Protein AF-A0A1I7UP63-F1 (afdb_monomer)

Secondary structure (DSSP, 8-state):
----------TT---EEE-GGGEEEE--SS-TTT--EEEETTTEEEEETTTTS-GGGGGG----EEEHHHHHHHHHHHHS--SHHHHHHHHHHTTSHHHHTTT-TT--EEEEEBPP-SSS--PPPEEEHHHHHHHHHHHHHHTTPPP---SS----SSSTTTSSSHHHHHHHHHT--SSTTTEEEEEEHHHHHHHHHHTT--GGGEEEEE-HHHHHHHHHHHHH-----EE-TTS-EEEEHHHHHHHHHHHHTTT--TTT----SSSS-S--HHHHHHHHHHHHHHHHTTTTSEEEEHHHHHHHHHHTT-TT--THHHHHHHHHHHHHHHHHHHHSSSSSS----

Mean predicted aligned error: 12.96 Å

Foldseek 3Di:
DDPPPDPDFQLVFAAAEAEPVQKDKDADDPCQQQGIWIQGDPRKIKHWLCNVPDPVCLLQAFTAIFTPVLVVLLVVLCVVDDDPVVNVVSVNLSRYPLSSCVRPVPTQAEFAWEADDPPPPRAATKGFLVSLLRCQQSQCVVVVADDPPPDDDDDDDGDPPPAPDPVSVVSCVVLVDPPDPFKTFIDGPVVSSVVCNRRSGNNHSYHYYHQSSQVSQVVCCVVPNDARWHAHRSRFIWHALVRVLVVLCVLPPPPDDLQPDQQPDDLDDRDRSVVLVVLSVVVNCVSVVDRPTIIGGPVVVVVVVVSSRPVDPDPVVVVVVVVVVVVVVVVVVVVVPPPPPPPDD

Structure (mmCIF, N/CA/C/O backbone):
data_AF-A0A1I7UP63-F1
#
_entry.id   AF-A0A1I7UP63-F1
#
loop_
_atom_site.group_PDB
_atom_site.id
_atom_site.type_symbol
_atom_site.label_atom_id
_atom_site.label_alt_id
_atom_site.label_comp_id
_atom_site.label_asym_id
_atom_site.label_entity_id
_atom_site.label_seq_id
_atom_site.pdbx_PDB_ins_code
_atom_site.Cartn_x
_atom_site.Cartn_y
_atom_site.Cartn_z
_atom_site.occupancy
_atom_site.B_iso_or_equiv
_atom_site.auth_seq_id
_atom_site.auth_comp_id
_atom_site.auth_asym_id
_atom_site.auth_atom_id
_atom_site.pdbx_PDB_model_num
ATOM 1 N N . MET A 1 1 ? -17.954 -25.951 35.676 1.00 36.75 1 MET A N 1
ATOM 2 C CA . MET A 1 1 ? -18.255 -25.989 34.232 1.00 36.75 1 MET A CA 1
ATOM 3 C C . MET A 1 1 ? -17.262 -25.071 33.549 1.00 36.75 1 MET A C 1
ATOM 5 O O . MET A 1 1 ? -17.424 -23.860 33.605 1.00 36.75 1 MET A O 1
ATOM 9 N N . GLU A 1 2 ? -16.173 -25.640 33.038 1.00 34.41 2 GLU A N 1
ATOM 10 C CA . GLU A 1 2 ? -15.183 -24.905 32.250 1.00 34.41 2 GLU A CA 1
ATOM 11 C C . GLU A 1 2 ? -15.811 -24.551 30.905 1.00 34.41 2 GLU A C 1
ATOM 13 O O . GLU A 1 2 ? -16.240 -25.423 30.150 1.00 34.41 2 GLU A O 1
ATOM 18 N N . ASN A 1 3 ? -15.921 -23.253 30.641 1.00 33.94 3 ASN A N 1
ATOM 19 C CA . ASN A 1 3 ? -16.391 -22.728 29.372 1.00 33.94 3 ASN A CA 1
ATOM 20 C C . ASN A 1 3 ? -15.246 -22.915 28.367 1.00 33.94 3 ASN A C 1
ATOM 22 O O . ASN A 1 3 ? -14.368 -22.061 28.245 1.00 33.94 3 ASN A O 1
ATOM 26 N N . VAL A 1 4 ? -15.195 -24.080 27.718 1.00 38.50 4 VAL A N 1
ATOM 27 C CA . VAL A 1 4 ? -14.285 -24.333 26.599 1.00 38.50 4 VAL A CA 1
ATOM 28 C C . VAL A 1 4 ? -14.732 -23.412 25.470 1.00 38.50 4 VAL A C 1
ATOM 30 O O . VAL A 1 4 ? -15.679 -23.713 24.746 1.00 38.50 4 VAL A O 1
ATOM 33 N N . ALA A 1 5 ? -14.092 -22.247 25.366 1.00 45.00 5 ALA A N 1
ATOM 34 C CA . ALA A 1 5 ? -14.282 -21.341 24.249 1.00 45.00 5 ALA A CA 1
ATOM 35 C C . ALA A 1 5 ? -13.983 -22.121 22.964 1.00 45.00 5 ALA A C 1
ATOM 37 O O . ALA A 1 5 ? -12.841 -22.505 22.715 1.00 45.00 5 ALA A O 1
ATOM 38 N N . GLN A 1 6 ? -15.018 -22.401 22.170 1.00 40.84 6 GLN A N 1
ATOM 39 C CA . GLN A 1 6 ? -14.851 -22.914 20.817 1.00 40.84 6 GLN A CA 1
ATOM 40 C C . GLN A 1 6 ? -13.951 -21.936 20.063 1.00 40.84 6 GLN A C 1
ATOM 42 O O . GLN A 1 6 ? -14.349 -20.805 19.780 1.00 40.84 6 GLN A O 1
ATOM 47 N N . THR A 1 7 ? -12.730 -22.361 19.751 1.00 56.50 7 THR A N 1
ATOM 48 C CA . THR A 1 7 ? -11.810 -21.603 18.908 1.00 56.50 7 THR A CA 1
ATOM 49 C C . THR A 1 7 ? -12.423 -21.537 17.513 1.00 56.50 7 THR A C 1
ATOM 51 O O . THR A 1 7 ? -12.388 -22.501 16.745 1.00 56.50 7 THR A O 1
ATOM 54 N N . LYS A 1 8 ? -13.081 -20.416 17.211 1.00 69.69 8 LYS A N 1
ATOM 55 C CA . LYS A 1 8 ? -13.643 -20.134 15.891 1.00 69.69 8 LYS A CA 1
ATOM 56 C C . LYS A 1 8 ? -12.485 -20.104 14.893 1.00 69.69 8 LYS A C 1
ATOM 58 O O . LYS A 1 8 ? -11.649 -19.216 14.980 1.00 69.69 8 LYS A O 1
ATOM 63 N N . ARG A 1 9 ? -12.440 -21.072 13.972 1.00 77.44 9 ARG A N 1
ATOM 64 C CA . ARG A 1 9 ? -11.478 -21.080 12.860 1.00 77.44 9 ARG A CA 1
ATOM 65 C C . ARG A 1 9 ? -11.926 -20.118 11.768 1.00 77.44 9 ARG A C 1
ATOM 67 O O . ARG A 1 9 ? -13.102 -20.108 11.396 1.00 77.44 9 ARG A O 1
ATOM 74 N N . TYR A 1 10 ? -10.982 -19.371 11.215 1.00 85.00 10 TYR A N 1
ATOM 75 C CA . TYR A 1 10 ? -11.215 -18.311 10.239 1.00 85.00 10 TYR A CA 1
ATOM 76 C C . TYR A 1 10 ? -10.780 -18.670 8.815 1.00 85.00 10 TYR A C 1
ATOM 78 O O . TYR A 1 10 ? -10.855 -17.824 7.923 1.00 85.00 10 TYR A O 1
ATOM 86 N N . SER A 1 11 ? -10.416 -19.926 8.546 1.00 79.44 11 SER A N 1
ATOM 87 C CA . SER A 1 11 ? -9.985 -20.360 7.207 1.00 79.44 11 SER A CA 1
ATOM 88 C C . SER A 1 11 ? -11.023 -20.123 6.098 1.00 79.44 11 SER A C 1
ATOM 90 O O . SER A 1 11 ? -10.667 -19.945 4.940 1.00 79.44 11 SER A O 1
ATOM 92 N N . LYS A 1 12 ? -12.316 -20.061 6.446 1.00 85.44 12 LYS A N 1
ATOM 93 C CA . LYS A 1 12 ? -13.413 -19.757 5.507 1.00 85.44 12 LYS A CA 1
ATOM 94 C C . LYS A 1 12 ? -13.759 -18.268 5.389 1.00 85.44 12 LYS A C 1
ATOM 96 O O . LYS A 1 12 ? -14.621 -17.929 4.586 1.00 85.44 12 LYS A O 1
ATOM 101 N N . SER A 1 13 ? -13.162 -17.403 6.213 1.00 92.06 13 SER A N 1
ATOM 102 C CA . SER A 1 13 ? -13.369 -15.955 6.101 1.00 92.06 13 SER A CA 1
ATOM 103 C C . SER A 1 13 ? -12.761 -15.444 4.796 1.00 92.06 13 SER A C 1
ATOM 105 O O . SER A 1 13 ? -11.746 -15.973 4.334 1.00 92.06 13 SER A O 1
ATOM 107 N N . GLU A 1 14 ? -13.369 -14.414 4.216 1.00 93.81 14 GLU A N 1
ATOM 108 C CA . GLU A 1 14 ? -12.930 -13.795 2.965 1.00 93.81 14 GLU A CA 1
ATOM 109 C C . GLU A 1 14 ? -12.567 -12.328 3.191 1.00 93.81 14 GLU A C 1
ATOM 111 O O . GLU A 1 14 ? -13.130 -11.650 4.051 1.00 93.81 14 GLU A O 1
ATOM 116 N N . PHE A 1 15 ? -11.620 -11.826 2.400 1.00 95.31 15 PHE A N 1
ATOM 117 C CA . PHE A 1 15 ? -11.290 -10.404 2.424 1.00 95.31 15 PHE A CA 1
ATOM 118 C C . PHE A 1 15 ? -12.407 -9.584 1.780 1.00 95.31 15 PHE A C 1
ATOM 120 O O . PHE A 1 15 ? -12.889 -9.922 0.695 1.00 95.31 15 PHE A O 1
ATOM 127 N N . VAL A 1 16 ? -12.720 -8.435 2.374 1.00 94.44 16 VAL A N 1
ATOM 128 C CA . VAL A 1 16 ? -13.475 -7.383 1.683 1.00 94.44 16 VAL A CA 1
ATOM 129 C C . VAL A 1 16 ? -12.543 -6.711 0.674 1.00 94.44 16 VAL A C 1
ATOM 131 O O . VAL A 1 16 ? -11.402 -6.393 1.010 1.00 94.44 16 VAL A O 1
ATOM 134 N N . ARG A 1 17 ? -12.998 -6.511 -0.570 1.00 94.06 17 ARG A N 1
ATOM 135 C CA . ARG A 1 17 ? -12.164 -5.981 -1.661 1.00 94.06 17 ARG A CA 1
ATOM 136 C C . ARG A 1 17 ? -12.863 -4.854 -2.422 1.00 94.06 17 ARG A C 1
ATOM 138 O O . ARG A 1 17 ? -14.015 -5.013 -2.812 1.00 94.06 17 ARG A O 1
ATOM 145 N N . TYR A 1 18 ? -12.131 -3.778 -2.704 1.00 92.69 18 TYR A N 1
ATOM 146 C CA . TYR A 1 18 ? -12.531 -2.707 -3.621 1.00 92.69 18 TYR A CA 1
ATOM 147 C C . TYR A 1 18 ? -11.506 -2.590 -4.755 1.00 92.69 18 TYR A C 1
ATOM 149 O O . TYR A 1 18 ? -10.334 -2.297 -4.516 1.00 92.69 18 TYR A O 1
ATOM 157 N N . SER A 1 19 ? -11.937 -2.863 -5.988 1.00 89.75 19 SER A N 1
ATOM 158 C CA . SER A 1 19 ? -11.134 -2.668 -7.203 1.00 89.75 19 SER A CA 1
ATOM 159 C C . SER A 1 19 ? -11.207 -1.220 -7.688 1.00 89.75 19 SER A C 1
ATOM 161 O O . SER A 1 19 ? -12.074 -0.468 -7.245 1.00 89.75 19 SER A O 1
ATOM 163 N N . ARG A 1 20 ? -10.364 -0.846 -8.660 1.00 86.12 20 ARG A N 1
ATOM 164 C CA . ARG A 1 20 ? -10.434 0.453 -9.352 1.00 86.12 20 ARG A CA 1
ATOM 165 C C . ARG A 1 20 ? -11.849 0.883 -9.732 1.00 86.12 20 ARG A C 1
ATOM 167 O O . ARG A 1 20 ? -12.200 2.029 -9.490 1.00 86.12 20 ARG A O 1
ATOM 174 N N . ASP A 1 21 ? -12.654 -0.011 -10.297 1.00 87.00 21 ASP A N 1
ATOM 175 C CA . ASP A 1 21 ? -14.003 0.329 -10.778 1.00 87.00 21 ASP A CA 1
ATOM 176 C C . ASP A 1 21 ? -14.989 0.611 -9.633 1.00 87.00 21 ASP A C 1
ATOM 178 O O . ASP A 1 21 ? -15.991 1.296 -9.821 1.00 87.00 21 ASP A O 1
ATOM 182 N N . ALA A 1 22 ? -14.689 0.112 -8.432 1.00 87.25 22 ALA A N 1
ATOM 183 C CA . ALA A 1 22 ? -15.457 0.356 -7.215 1.00 87.25 22 ALA A CA 1
ATOM 184 C C . ALA A 1 22 ? -14.908 1.535 -6.386 1.00 87.25 22 ALA A C 1
ATOM 186 O O . ALA A 1 22 ? -15.356 1.753 -5.257 1.00 87.25 22 ALA A O 1
ATOM 187 N N . MET A 1 23 ? -13.921 2.271 -6.913 1.00 92.44 23 MET A N 1
ATOM 188 C CA . MET A 1 23 ? -13.232 3.358 -6.222 1.00 92.44 23 MET A CA 1
ATOM 189 C C . MET A 1 23 ? -13.227 4.635 -7.062 1.00 92.44 23 MET A C 1
ATOM 191 O O . MET A 1 23 ? -12.798 4.647 -8.213 1.00 92.44 23 MET A O 1
ATOM 195 N N . GLN A 1 24 ? -13.591 5.760 -6.451 1.00 92.25 24 GLN A N 1
ATOM 196 C CA . GLN A 1 24 ? -13.374 7.072 -7.056 1.00 92.25 24 GLN A CA 1
ATOM 197 C C . GLN A 1 24 ? -12.135 7.718 -6.437 1.00 92.25 24 GLN A C 1
ATOM 199 O O . GLN A 1 24 ? -12.184 8.241 -5.324 1.00 92.25 24 GLN A O 1
ATOM 204 N N . VAL A 1 25 ? -11.013 7.681 -7.159 1.00 89.50 25 VAL A N 1
ATOM 205 C CA . VAL A 1 25 ? -9.766 8.324 -6.722 1.00 89.50 25 VAL A CA 1
ATOM 206 C C . VAL A 1 25 ? -9.761 9.794 -7.141 1.00 89.50 25 VAL A C 1
ATOM 208 O O . VAL A 1 25 ? -9.769 10.117 -8.330 1.00 89.50 25 VAL A O 1
ATOM 211 N N . LEU A 1 26 ? -9.728 10.672 -6.145 1.00 85.81 26 LEU A N 1
ATOM 212 C CA . LEU A 1 26 ? -9.577 12.115 -6.266 1.00 85.81 26 LEU A CA 1
ATOM 213 C C . LEU A 1 26 ? -8.104 12.469 -6.022 1.00 85.81 26 LEU A C 1
ATOM 215 O O . LEU A 1 26 ? -7.512 12.054 -5.024 1.00 85.81 26 LEU A O 1
ATOM 219 N N . SER A 1 27 ? -7.503 13.242 -6.921 1.00 75.69 27 SER A N 1
ATOM 220 C CA . SER A 1 27 ? -6.171 13.820 -6.720 1.00 75.69 27 SER A CA 1
ATOM 221 C C . SER A 1 27 ? -6.295 15.335 -6.764 1.00 75.69 27 SER A C 1
ATOM 223 O O . SER A 1 27 ? -6.905 15.879 -7.681 1.00 75.69 27 SER A O 1
ATOM 225 N N . GLU A 1 28 ? -5.774 16.002 -5.739 1.00 63.41 28 GLU A N 1
ATOM 226 C CA . GLU A 1 28 ? -5.993 17.439 -5.517 1.00 63.41 28 GLU A CA 1
ATOM 227 C C . GLU A 1 28 ? -4.784 18.293 -5.888 1.00 63.41 28 GLU A C 1
ATOM 229 O O . GLU A 1 28 ? -4.866 19.516 -5.876 1.00 63.41 28 GLU A O 1
ATOM 234 N N . ASP A 1 29 ? -3.663 17.660 -6.225 1.00 65.69 29 ASP A N 1
ATOM 235 C CA . ASP A 1 29 ? -2.359 18.302 -6.161 1.00 65.69 29 ASP A CA 1
ATOM 236 C C . ASP A 1 29 ? -1.427 17.851 -7.292 1.00 65.69 29 ASP A C 1
ATOM 238 O O . ASP A 1 29 ? -1.636 16.851 -7.978 1.00 65.69 29 ASP A O 1
ATOM 242 N N . ILE A 1 30 ? -0.335 18.602 -7.466 1.00 67.75 30 ILE A N 1
ATOM 243 C CA . ILE A 1 30 ? 0.731 18.298 -8.440 1.00 67.75 30 ILE A CA 1
ATOM 244 C C . ILE A 1 30 ? 1.435 16.965 -8.106 1.00 67.75 30 ILE A C 1
ATOM 246 O O . ILE A 1 30 ? 2.001 16.320 -8.988 1.00 67.75 30 ILE A O 1
ATOM 250 N N . ASP A 1 31 ? 1.412 16.549 -6.837 1.00 80.12 31 ASP A N 1
ATOM 251 C CA . ASP A 1 31 ? 2.061 15.332 -6.344 1.00 80.12 31 ASP A CA 1
ATOM 252 C C . ASP A 1 31 ? 1.074 14.157 -6.290 1.00 80.12 31 ASP A C 1
ATOM 254 O O . ASP A 1 31 ? 0.707 13.660 -5.221 1.00 80.12 31 ASP A O 1
ATOM 258 N N . ILE A 1 32 ? 0.638 13.718 -7.470 1.00 81.00 32 ILE A N 1
ATOM 259 C CA . ILE A 1 32 ? -0.385 12.676 -7.662 1.00 81.00 32 ILE A CA 1
ATOM 260 C C . ILE A 1 32 ? -0.054 11.333 -6.987 1.00 81.00 32 ILE A C 1
ATOM 262 O O . ILE A 1 32 ? -0.937 10.493 -6.806 1.00 81.00 32 ILE A O 1
ATOM 266 N N . VAL A 1 33 ? 1.218 11.122 -6.627 1.00 84.31 33 VAL A N 1
ATOM 267 C CA . VAL A 1 33 ? 1.691 9.909 -5.954 1.00 84.31 33 VAL A CA 1
ATOM 268 C C . VAL A 1 33 ? 1.379 9.970 -4.460 1.00 84.31 33 VAL A C 1
ATOM 270 O O . VAL A 1 33 ? 0.964 8.972 -3.878 1.00 84.31 33 VAL A O 1
ATOM 273 N N . ARG A 1 34 ? 1.563 11.132 -3.825 1.00 84.50 34 ARG A N 1
ATOM 274 C CA . ARG A 1 34 ? 1.426 11.300 -2.365 1.00 84.50 34 ARG A CA 1
ATOM 275 C C . ARG A 1 34 ? 0.103 11.915 -1.937 1.00 84.50 34 ARG A C 1
ATOM 277 O O . ARG A 1 34 ? -0.282 11.780 -0.781 1.00 84.50 34 ARG A O 1
ATOM 284 N N . THR A 1 35 ? -0.573 12.608 -2.844 1.00 85.81 35 THR A N 1
ATOM 285 C CA . THR A 1 35 ? -1.793 13.363 -2.549 1.00 85.81 35 THR A CA 1
ATOM 286 C C . THR A 1 35 ? -2.975 12.734 -3.273 1.00 85.81 35 THR A C 1
ATOM 288 O O . THR A 1 35 ? -3.237 12.961 -4.457 1.00 85.81 35 THR A O 1
ATOM 291 N N . TRP A 1 36 ? -3.676 11.876 -2.541 1.00 90.62 36 TRP A N 1
ATOM 292 C CA . TRP A 1 36 ? -4.860 11.195 -3.031 1.00 90.62 36 TRP A CA 1
ATOM 293 C C . TRP A 1 36 ? -5.908 11.095 -1.924 1.00 90.62 36 TRP A C 1
ATOM 295 O O . TRP A 1 36 ? -5.584 10.971 -0.741 1.00 90.62 36 TRP A O 1
ATOM 305 N N . ARG A 1 37 ? -7.170 11.128 -2.344 1.00 92.44 37 ARG A N 1
ATOM 306 C CA . ARG A 1 37 ? -8.324 10.666 -1.580 1.00 92.44 37 ARG A CA 1
ATOM 307 C C . ARG A 1 37 ? -9.054 9.624 -2.410 1.00 92.44 37 ARG A C 1
ATOM 309 O O . ARG A 1 37 ? -9.070 9.721 -3.633 1.00 92.44 37 ARG A O 1
ATOM 316 N N . ALA A 1 38 ? -9.640 8.624 -1.775 1.00 93.25 38 ALA A N 1
ATOM 317 C CA . ALA A 1 38 ? -10.428 7.621 -2.479 1.00 93.25 38 ALA A CA 1
ATOM 318 C C . ALA A 1 38 ? -11.788 7.472 -1.810 1.00 93.25 38 ALA A C 1
ATOM 320 O O . ALA A 1 38 ? -11.857 7.251 -0.605 1.00 93.25 38 ALA A O 1
ATOM 321 N N . LEU A 1 39 ? -12.858 7.593 -2.589 1.00 94.25 39 LEU A N 1
ATOM 322 C CA . LEU A 1 39 ? -14.198 7.236 -2.146 1.00 94.25 39 LEU A CA 1
ATOM 323 C C . LEU A 1 39 ? -14.424 5.752 -2.438 1.00 94.25 39 LEU A C 1
ATOM 325 O O . LEU A 1 39 ? -14.242 5.322 -3.580 1.00 94.25 39 LEU A O 1
ATOM 329 N N . ILE A 1 40 ? -14.819 4.990 -1.421 1.00 92.44 40 ILE A N 1
ATOM 330 C CA . ILE A 1 40 ? -15.141 3.565 -1.543 1.00 92.44 40 ILE A CA 1
ATOM 331 C C . ILE A 1 40 ? -16.556 3.280 -1.032 1.00 92.44 40 ILE A C 1
ATOM 333 O O . ILE A 1 40 ? -17.008 3.914 -0.075 1.00 92.44 40 ILE A O 1
ATOM 337 N N . GLY A 1 41 ? -17.228 2.299 -1.644 1.00 84.69 41 GLY A N 1
ATOM 338 C CA . GLY A 1 41 ? -18.473 1.694 -1.150 1.00 84.69 41 GLY A CA 1
ATOM 339 C C . GLY A 1 41 ? -19.473 2.690 -0.551 1.00 84.69 41 GLY A C 1
ATOM 340 O O . GLY A 1 41 ? -20.009 3.541 -1.255 1.00 84.69 41 GLY A O 1
ATOM 341 N N . ASN A 1 42 ? -19.689 2.592 0.766 1.00 79.31 42 ASN A N 1
ATOM 342 C CA . ASN A 1 42 ? -20.627 3.384 1.578 1.00 79.31 42 ASN A CA 1
ATOM 343 C C . ASN A 1 42 ? -20.249 4.875 1.733 1.00 79.31 42 ASN A C 1
ATOM 345 O O . ASN A 1 42 ? -20.466 5.459 2.793 1.00 79.31 42 ASN A O 1
ATOM 349 N N . HIS A 1 43 ? -19.674 5.499 0.708 1.00 85.06 43 HIS A N 1
ATOM 350 C CA . HIS A 1 43 ? -19.158 6.869 0.737 1.00 85.06 43 HIS A CA 1
ATOM 351 C C . HIS A 1 43 ? -18.049 7.092 1.781 1.00 85.06 43 HIS A C 1
ATOM 353 O O . HIS A 1 43 ? -17.843 8.208 2.260 1.00 85.06 43 HIS A O 1
ATOM 359 N N . THR A 1 44 ? -17.310 6.040 2.139 1.00 92.38 44 THR A N 1
ATOM 360 C CA . THR A 1 44 ? -16.155 6.170 3.030 1.00 92.38 44 THR A CA 1
ATOM 361 C C . THR A 1 44 ? -15.011 6.818 2.262 1.00 92.38 44 THR A C 1
ATOM 363 O O . THR A 1 44 ? -14.607 6.325 1.208 1.00 92.38 44 THR A O 1
ATOM 366 N N . ILE A 1 45 ? -14.494 7.930 2.785 1.00 93.88 45 ILE A N 1
ATOM 367 C CA . ILE A 1 45 ? -13.336 8.621 2.216 1.00 93.88 45 ILE A CA 1
ATOM 368 C C . ILE A 1 45 ? -12.079 8.093 2.894 1.00 93.88 45 ILE A C 1
ATOM 370 O O . ILE A 1 45 ? -11.954 8.160 4.116 1.00 93.88 45 ILE A O 1
ATOM 374 N N . LEU A 1 46 ? -11.152 7.610 2.077 1.00 95.00 46 LEU A N 1
ATOM 375 C CA . LEU A 1 46 ? -9.835 7.143 2.476 1.00 95.00 46 LEU A CA 1
ATOM 376 C C . LEU A 1 46 ? -8.763 8.154 2.085 1.00 95.00 46 LEU A C 1
ATOM 378 O O . LEU A 1 46 ? -8.870 8.819 1.050 1.00 95.00 46 LEU A O 1
ATOM 382 N N . ALA A 1 47 ? -7.709 8.226 2.888 1.00 93.81 47 ALA A N 1
ATOM 383 C CA . ALA A 1 47 ? -6.543 9.068 2.659 1.00 93.81 47 ALA A CA 1
ATOM 384 C C . ALA A 1 47 ? -5.276 8.402 3.230 1.00 93.81 47 ALA A C 1
ATOM 386 O O . ALA A 1 47 ? -5.371 7.501 4.067 1.00 93.81 47 ALA A O 1
ATOM 387 N N . PRO A 1 48 ? -4.069 8.829 2.829 1.00 92.69 48 PRO A N 1
ATOM 388 C CA . PRO A 1 48 ? -2.851 8.405 3.507 1.00 92.69 48 PRO A CA 1
ATOM 389 C C . PRO A 1 48 ? -2.747 9.041 4.904 1.00 92.69 48 PRO A C 1
ATOM 391 O O . PRO A 1 48 ? -3.099 10.208 5.093 1.00 92.69 48 PRO A O 1
ATOM 394 N N . ASN A 1 49 ? -2.161 8.328 5.871 1.00 91.06 49 ASN A N 1
ATOM 395 C CA . ASN A 1 49 ? -1.952 8.808 7.248 1.00 91.06 49 ASN A CA 1
ATOM 396 C C . ASN A 1 49 ? -1.130 10.101 7.352 1.00 91.06 49 ASN A C 1
ATOM 398 O O . ASN A 1 49 ? -1.082 10.755 8.383 1.00 91.06 49 ASN A O 1
ATOM 402 N N . TYR A 1 50 ? -0.446 10.506 6.294 1.00 83.81 50 TYR A N 1
ATOM 403 C CA . TYR A 1 50 ? 0.317 11.742 6.289 1.00 83.81 50 TYR A CA 1
ATOM 404 C C . TYR A 1 50 ? -0.380 12.909 5.591 1.00 83.81 50 TYR A C 1
ATOM 406 O O . TYR A 1 50 ? 0.234 13.962 5.433 1.00 83.81 50 TYR A O 1
ATOM 414 N N . TRP A 1 51 ? -1.660 12.773 5.234 1.00 77.00 51 TRP A N 1
ATOM 415 C CA . TRP A 1 51 ? -2.454 13.839 4.615 1.00 77.00 51 TRP A CA 1
ATOM 416 C C . TRP A 1 51 ? -2.394 15.168 5.394 1.00 77.00 51 TRP A C 1
ATOM 418 O O . TRP A 1 51 ? -2.341 16.244 4.804 1.00 77.00 51 TRP A O 1
ATOM 428 N N . LYS A 1 52 ? -2.331 15.102 6.732 1.00 70.62 52 LYS A N 1
ATOM 429 C CA . LYS A 1 52 ? -2.201 16.270 7.627 1.00 70.62 52 LYS A CA 1
ATOM 430 C C . LYS A 1 52 ? -0.789 16.458 8.204 1.00 70.62 52 LYS A C 1
ATOM 432 O O . LYS A 1 52 ? -0.571 17.342 9.032 1.00 70.62 52 LYS A O 1
ATOM 437 N N . VAL A 1 53 ? 0.182 15.633 7.810 1.00 71.38 53 VAL A N 1
ATOM 438 C CA . VAL A 1 53 ? 1.542 15.656 8.366 1.00 71.38 53 VAL A CA 1
ATOM 439 C C . VAL A 1 53 ? 2.455 16.498 7.480 1.00 71.38 53 VAL A C 1
ATOM 441 O O . VAL A 1 53 ? 2.566 16.295 6.274 1.00 71.38 53 VAL A O 1
ATOM 444 N N . HIS A 1 54 ? 3.177 17.441 8.087 1.00 70.12 54 HIS A N 1
ATOM 445 C CA . HIS A 1 54 ? 4.123 18.282 7.356 1.00 70.12 54 HIS A CA 1
ATOM 446 C C . HIS A 1 54 ? 5.229 17.442 6.684 1.00 70.12 54 HIS A C 1
ATOM 448 O O . HIS A 1 54 ? 5.876 16.625 7.344 1.00 70.12 54 HIS A O 1
ATOM 454 N N . ARG A 1 55 ? 5.543 17.728 5.406 1.00 72.25 55 ARG A N 1
ATOM 455 C CA . ARG A 1 55 ? 6.473 16.945 4.556 1.00 72.25 55 ARG A CA 1
ATOM 456 C C . ARG A 1 55 ? 7.807 16.556 5.216 1.00 72.25 55 ARG A C 1
ATOM 458 O O . ARG A 1 55 ? 8.258 15.423 5.103 1.00 72.25 55 ARG A O 1
ATOM 465 N N . LYS A 1 56 ? 8.421 17.471 5.971 1.00 74.12 56 LYS A N 1
ATOM 466 C CA . LYS A 1 56 ? 9.673 17.241 6.730 1.00 74.12 56 LYS A CA 1
ATOM 467 C C . LYS A 1 56 ? 9.633 16.087 7.753 1.00 74.12 56 LYS A C 1
ATOM 469 O O . LYS A 1 56 ? 10.676 15.711 8.280 1.00 74.12 56 LYS A O 1
ATOM 474 N N . HIS A 1 57 ? 8.453 15.566 8.087 1.00 73.75 57 HIS A N 1
ATOM 475 C CA . HIS A 1 57 ? 8.274 14.474 9.047 1.00 73.75 57 HIS A CA 1
ATOM 476 C C . HIS A 1 57 ? 7.905 13.134 8.394 1.00 73.75 57 HIS A C 1
ATOM 478 O O . HIS A 1 57 ? 7.887 12.122 9.092 1.00 73.75 57 HIS A O 1
ATOM 484 N N . LEU A 1 58 ? 7.678 13.114 7.076 1.00 74.00 58 LEU A N 1
ATOM 485 C CA . LEU A 1 58 ? 7.258 11.928 6.321 1.00 74.00 58 LEU A CA 1
ATOM 486 C C . LEU A 1 58 ? 8.269 10.787 6.387 1.00 74.00 58 LEU A C 1
ATOM 488 O O . LEU A 1 58 ? 7.887 9.644 6.590 1.00 74.00 58 LEU A O 1
ATOM 492 N N . SER A 1 59 ? 9.566 11.098 6.331 1.00 73.44 59 SER A N 1
ATOM 493 C CA . SER A 1 59 ? 10.640 10.094 6.394 1.00 73.44 59 SER A CA 1
ATOM 494 C C . SER A 1 59 ? 10.697 9.305 7.707 1.00 73.44 59 SER A C 1
ATOM 496 O O . SER A 1 59 ? 11.445 8.340 7.812 1.00 73.44 59 SER A O 1
ATOM 498 N N . LYS A 1 60 ? 9.933 9.719 8.725 1.00 81.00 60 LYS A N 1
ATOM 499 C CA . LYS A 1 60 ? 9.825 9.041 10.025 1.00 81.00 60 LYS A CA 1
ATOM 500 C C . LYS A 1 60 ? 8.501 8.299 10.194 1.00 81.00 60 LYS A C 1
ATOM 502 O O . LYS A 1 60 ? 8.239 7.796 11.284 1.00 81.00 60 LYS A O 1
ATOM 507 N N . CYS A 1 61 ? 7.655 8.308 9.171 1.00 85.00 61 CYS A N 1
ATOM 508 C CA . CYS A 1 61 ? 6.328 7.726 9.199 1.00 85.00 61 CYS A CA 1
ATOM 509 C C . CYS A 1 61 ? 6.309 6.497 8.291 1.00 85.00 61 CYS A C 1
ATOM 511 O O . CYS A 1 61 ? 6.789 6.540 7.161 1.00 85.00 61 CYS A O 1
ATOM 513 N N . LYS A 1 62 ? 5.709 5.422 8.779 1.00 89.69 62 LYS A N 1
ATOM 514 C CA . LYS A 1 62 ? 5.215 4.340 7.952 1.00 89.69 62 LYS A CA 1
ATOM 515 C C . LYS A 1 62 ? 3.894 4.743 7.315 1.00 89.69 62 LYS A C 1
ATOM 517 O O . LYS A 1 62 ? 3.114 5.512 7.882 1.00 89.69 62 LYS A O 1
ATOM 522 N N . TYR A 1 63 ? 3.692 4.267 6.103 1.00 92.12 63 TYR A N 1
ATOM 523 C CA . TYR A 1 63 ? 2.475 4.435 5.342 1.00 92.12 63 TYR A CA 1
ATOM 524 C C . TYR A 1 63 ? 1.377 3.552 5.937 1.00 92.12 63 TYR A C 1
ATOM 526 O O . TYR A 1 63 ? 1.574 2.355 6.111 1.00 92.12 63 TYR A O 1
ATOM 534 N N . PHE A 1 64 ? 0.210 4.129 6.192 1.00 94.62 64 PHE A N 1
ATOM 535 C CA . PHE A 1 64 ? -1.039 3.386 6.338 1.00 94.62 64 PHE A CA 1
ATOM 536 C C . PHE A 1 64 ? -2.200 4.252 5.846 1.00 94.62 64 PHE A C 1
ATOM 538 O O . PHE A 1 64 ? -2.051 5.462 5.650 1.00 94.62 64 PHE A O 1
ATOM 545 N N . ILE A 1 65 ? -3.338 3.624 5.586 1.00 95.44 65 ILE A N 1
ATOM 546 C CA . ILE A 1 65 ? -4.537 4.298 5.086 1.00 95.44 65 ILE A CA 1
ATOM 547 C C . ILE A 1 65 ? -5.424 4.634 6.278 1.00 95.44 65 ILE A C 1
ATOM 549 O O . ILE A 1 65 ? -5.563 3.815 7.177 1.00 95.44 65 ILE A O 1
ATOM 553 N N . VAL A 1 66 ? -6.013 5.822 6.267 1.00 94.75 66 VAL A N 1
ATOM 554 C CA . VAL A 1 66 ? -6.943 6.315 7.284 1.00 94.75 66 VAL A CA 1
ATOM 555 C C . VAL A 1 66 ? -8.276 6.660 6.644 1.00 94.75 66 VAL A C 1
ATOM 557 O O . VAL A 1 66 ? -8.315 7.050 5.473 1.00 94.75 66 VAL A O 1
ATOM 560 N N . ASP A 1 67 ? -9.354 6.537 7.410 1.00 94.56 67 ASP A N 1
ATOM 561 C CA . ASP A 1 67 ? -10.675 7.010 7.011 1.00 94.56 67 ASP A CA 1
ATOM 562 C C . ASP A 1 67 ? -11.072 8.315 7.723 1.00 94.56 67 ASP A C 1
ATOM 564 O O . ASP A 1 67 ? -10.301 8.919 8.474 1.00 94.56 67 ASP A O 1
ATOM 568 N N . VAL A 1 68 ? -12.286 8.794 7.453 1.00 91.19 68 VAL A N 1
ATOM 569 C CA . VAL A 1 68 ? -12.814 10.029 8.054 1.00 91.19 68 VAL A CA 1
ATOM 570 C C . VAL A 1 68 ? -12.837 9.960 9.583 1.00 91.19 68 VAL A C 1
ATOM 572 O O . VAL A 1 68 ? -12.491 10.947 10.229 1.00 91.19 68 VAL A O 1
ATOM 575 N N . LYS A 1 69 ? -13.175 8.807 10.174 1.00 92.81 69 LYS A N 1
ATOM 576 C CA . LYS A 1 69 ? -13.272 8.662 11.634 1.00 92.81 69 LYS A CA 1
ATOM 577 C C . LYS A 1 69 ? -11.900 8.736 12.289 1.00 92.81 69 LYS A C 1
ATOM 579 O O . LYS A 1 69 ? -11.766 9.302 13.371 1.00 92.81 69 LYS A O 1
ATOM 584 N N . ASP A 1 70 ? -10.872 8.200 11.633 1.00 92.31 70 ASP A N 1
ATOM 585 C CA . ASP A 1 70 ? -9.488 8.347 12.091 1.00 92.31 70 ASP A CA 1
ATOM 586 C C . ASP A 1 70 ? -9.053 9.814 12.129 1.00 92.31 70 ASP A C 1
ATOM 588 O O . ASP A 1 70 ? -8.422 10.257 13.091 1.00 92.31 70 ASP A O 1
ATOM 592 N N . ILE A 1 71 ? -9.396 10.574 11.084 1.00 88.19 71 ILE A N 1
ATOM 593 C CA . ILE A 1 71 ? -9.064 11.999 10.985 1.00 88.19 71 ILE A CA 1
ATOM 594 C C . ILE A 1 71 ? -9.805 12.786 12.069 1.00 88.19 71 ILE A C 1
ATOM 596 O O . ILE A 1 71 ? -9.179 13.579 12.770 1.00 88.19 71 ILE A O 1
ATOM 600 N N . GLU A 1 72 ? -11.102 12.534 12.256 1.00 89.94 72 GLU A N 1
ATOM 601 C CA . GLU A 1 72 ? -11.905 13.150 13.319 1.00 89.94 72 GLU A CA 1
ATOM 602 C C . GLU A 1 72 ? -11.333 12.840 14.709 1.00 89.94 72 GLU A C 1
ATOM 604 O O . GLU A 1 72 ? -11.169 13.747 15.526 1.00 89.94 72 GLU A O 1
ATOM 609 N N . CYS A 1 73 ? -10.960 11.581 14.969 1.00 89.94 73 CYS A N 1
ATOM 610 C CA . CYS A 1 73 ? -10.336 11.171 16.226 1.00 89.94 73 CYS A CA 1
ATOM 611 C C . CYS A 1 73 ? -9.003 11.897 16.458 1.00 89.94 73 CYS A C 1
ATOM 613 O O . CYS A 1 73 ? -8.744 12.404 17.555 1.00 89.94 73 CYS A O 1
ATOM 615 N N . LEU A 1 74 ? -8.165 11.999 15.423 1.00 87.25 74 LEU A N 1
ATOM 616 C CA . LEU A 1 74 ? -6.906 12.733 15.499 1.00 87.25 74 LEU A CA 1
ATOM 617 C C . LEU A 1 74 ? -7.141 14.218 15.799 1.00 87.25 74 LEU A C 1
ATOM 619 O O . LEU A 1 74 ? -6.465 14.770 16.665 1.00 87.25 74 LEU A O 1
ATOM 623 N N . GLU A 1 75 ? -8.082 14.867 15.113 1.00 86.75 75 GLU A N 1
ATOM 624 C CA . GLU A 1 75 ? -8.391 16.287 15.306 1.00 86.75 75 GLU A CA 1
ATOM 625 C C . GLU A 1 75 ? -8.947 16.558 16.708 1.00 86.75 75 GLU A C 1
ATOM 627 O O . GLU A 1 75 ? -8.459 17.457 17.395 1.00 86.75 75 GLU A O 1
ATOM 632 N N . GLN A 1 76 ? -9.889 15.739 17.183 1.00 87.81 76 GLN A N 1
ATOM 633 C CA . GLN A 1 76 ? -10.414 15.822 18.549 1.00 87.81 76 GLN A CA 1
ATOM 634 C C . GLN A 1 76 ? -9.296 15.678 19.586 1.00 87.81 76 GLN A C 1
ATOM 636 O O . GLN A 1 76 ? -9.181 16.505 20.491 1.00 87.81 76 GLN A O 1
ATOM 641 N N . THR A 1 77 ? -8.420 14.686 19.407 1.00 84.19 77 THR A N 1
ATOM 642 C CA . THR A 1 77 ? -7.298 14.442 20.322 1.00 84.19 77 THR A CA 1
ATOM 643 C C . THR A 1 77 ? -6.266 15.572 20.277 1.00 84.19 77 THR A C 1
ATOM 645 O O . THR A 1 77 ? -5.706 15.957 21.299 1.00 84.19 77 THR A O 1
ATOM 648 N N . MET A 1 78 ? -6.004 16.152 19.104 1.00 83.12 78 MET A N 1
ATOM 649 C CA . MET A 1 78 ? -5.089 17.291 18.963 1.00 83.12 78 MET A CA 1
ATOM 650 C C . MET A 1 78 ? -5.653 18.573 19.588 1.00 83.12 78 MET A C 1
ATOM 652 O O . MET A 1 78 ? -4.885 19.373 20.132 1.00 83.12 78 MET A O 1
ATOM 656 N N . ASN A 1 79 ? -6.974 18.754 19.537 1.00 85.56 79 ASN A N 1
ATOM 657 C CA . ASN A 1 79 ? -7.672 19.902 20.112 1.00 85.56 79 ASN A CA 1
ATOM 658 C C . ASN A 1 79 ? -7.808 19.810 21.637 1.00 85.56 79 ASN A C 1
ATOM 660 O O . ASN A 1 79 ? -7.794 20.842 22.301 1.00 85.56 79 ASN A O 1
ATOM 664 N N . SER A 1 80 ? -7.883 18.603 22.207 1.00 83.94 80 SER A N 1
ATOM 665 C CA . SER A 1 80 ? -7.937 18.402 23.664 1.00 83.94 80 SER A CA 1
ATOM 666 C C . SER A 1 80 ? -6.586 18.581 24.365 1.00 83.94 80 SER A C 1
ATOM 668 O O . SER A 1 80 ? -6.510 18.552 25.591 1.00 83.94 80 SER A O 1
ATOM 670 N N . VAL A 1 81 ? -5.502 18.714 23.600 1.00 86.12 81 VAL A N 1
ATOM 671 C CA . VAL A 1 81 ? -4.138 18.779 24.117 1.00 86.12 81 VAL A CA 1
ATOM 672 C C . VAL A 1 81 ? -3.647 20.226 24.212 1.00 86.12 81 VAL A C 1
ATOM 674 O O . VAL A 1 81 ? -3.547 20.940 23.207 1.00 86.12 81 VAL A O 1
ATOM 677 N N . ASN A 1 82 ? -3.237 20.612 25.424 1.00 81.94 82 ASN A N 1
ATOM 678 C CA . ASN A 1 82 ? -2.845 21.983 25.762 1.00 81.94 82 ASN A CA 1
ATOM 679 C C . ASN A 1 82 ? -1.333 22.243 25.651 1.00 81.94 82 ASN A C 1
ATOM 681 O O . ASN A 1 82 ? -0.928 23.397 25.522 1.00 81.94 82 ASN A O 1
ATOM 685 N N . SER A 1 83 ? -0.487 21.203 25.669 1.00 87.19 83 SER A N 1
ATOM 686 C CA . SER A 1 83 ? 0.974 21.358 25.589 1.00 87.19 83 SER A CA 1
ATOM 687 C C . SER A 1 83 ? 1.553 20.992 24.218 1.00 87.19 83 SER A C 1
ATOM 689 O O . SER A 1 83 ? 1.081 20.094 23.512 1.00 87.19 83 SER A O 1
ATOM 691 N N . GLN A 1 84 ? 2.640 21.666 23.835 1.00 83.06 84 GLN A N 1
ATOM 692 C CA . GLN A 1 84 ? 3.350 21.376 22.589 1.00 83.06 84 GLN A CA 1
ATOM 693 C C . GLN A 1 84 ? 3.981 19.969 22.608 1.00 83.06 84 GLN A C 1
ATOM 695 O O . GLN A 1 84 ? 4.057 19.297 21.576 1.00 83.06 84 GLN A O 1
ATOM 700 N N . GLU A 1 85 ? 4.409 19.503 23.777 1.00 83.94 85 GLU A N 1
ATOM 701 C CA . GLU A 1 85 ? 5.020 18.195 24.017 1.00 83.94 85 GLU A CA 1
ATOM 702 C C . GLU A 1 85 ? 4.023 17.056 23.801 1.00 83.94 85 GLU A C 1
ATOM 704 O O . GLU A 1 85 ? 4.350 16.050 23.171 1.00 83.94 85 GLU A O 1
ATOM 709 N N . GLU A 1 86 ? 2.793 17.201 24.284 1.00 82.19 86 GLU A N 1
ATOM 710 C CA . GLU A 1 86 ? 1.727 16.230 24.037 1.00 82.19 86 GLU A CA 1
ATOM 711 C C . GLU A 1 86 ? 1.302 16.220 22.569 1.00 82.19 86 GLU A C 1
ATOM 713 O O . GLU A 1 86 ? 1.142 15.139 22.012 1.00 82.19 86 GLU A O 1
ATOM 718 N N . ARG A 1 87 ? 1.248 17.376 21.888 1.00 80.06 87 ARG A N 1
ATOM 719 C CA . ARG A 1 87 ? 1.007 17.415 20.432 1.00 80.06 87 ARG A CA 1
ATOM 720 C C . ARG A 1 87 ? 2.096 16.675 19.657 1.00 80.06 87 ARG A C 1
ATOM 722 O O . ARG A 1 87 ? 1.799 15.895 18.755 1.00 80.06 87 ARG A O 1
ATOM 729 N N . LYS A 1 88 ? 3.370 16.857 20.028 1.00 81.38 88 LYS A N 1
ATOM 730 C CA . LYS A 1 88 ? 4.496 16.106 19.440 1.00 81.38 88 LYS A CA 1
ATOM 731 C C . LYS A 1 88 ? 4.370 14.603 19.701 1.00 81.38 88 LYS A C 1
ATOM 733 O O . LYS A 1 88 ? 4.593 13.817 18.781 1.00 81.38 88 LYS A O 1
ATOM 738 N N . ARG A 1 89 ? 4.008 14.203 20.928 1.00 81.31 89 ARG A N 1
ATOM 739 C CA . ARG A 1 89 ? 3.723 12.799 21.272 1.00 81.31 89 ARG A CA 1
ATOM 740 C C . ARG A 1 89 ? 2.554 12.261 20.457 1.00 81.31 89 ARG A C 1
ATOM 742 O O . ARG A 1 89 ? 2.613 11.117 20.021 1.00 81.31 89 ARG A O 1
ATOM 749 N N . MET A 1 90 ? 1.548 13.086 20.185 1.00 81.50 90 MET A N 1
ATOM 750 C CA . MET A 1 90 ? 0.387 12.658 19.427 1.00 81.50 90 MET A CA 1
ATOM 751 C C . MET A 1 90 ? 0.740 12.360 17.967 1.00 81.50 90 MET A C 1
ATOM 753 O O . MET A 1 90 ? 0.522 11.258 17.468 1.00 81.50 90 MET A O 1
ATOM 757 N N . ILE A 1 91 ? 1.424 13.309 17.324 1.00 79.88 91 ILE A N 1
ATOM 758 C CA . ILE A 1 91 ? 1.975 13.146 15.973 1.00 79.88 91 ILE A CA 1
ATOM 759 C C . ILE A 1 91 ? 2.911 11.933 15.908 1.00 79.88 91 ILE A C 1
ATOM 761 O O . ILE A 1 91 ? 2.940 11.232 14.901 1.00 79.88 91 ILE A O 1
ATOM 765 N N . PHE A 1 92 ? 3.675 11.662 16.973 1.00 81.12 92 PHE A N 1
ATOM 766 C CA . PHE A 1 92 ? 4.536 10.483 17.036 1.00 81.12 92 PHE A CA 1
ATOM 767 C C . PHE A 1 92 ? 3.739 9.177 16.952 1.00 81.12 92 PHE A C 1
ATOM 769 O O . PHE A 1 92 ? 4.167 8.271 16.242 1.00 81.12 92 PHE A O 1
ATOM 776 N N . ARG A 1 93 ? 2.579 9.072 17.612 1.00 82.31 93 ARG A N 1
ATOM 777 C CA . ARG A 1 93 ? 1.756 7.855 17.523 1.00 82.31 93 ARG A CA 1
ATOM 778 C C . ARG A 1 93 ? 1.096 7.690 16.154 1.00 82.31 93 ARG A C 1
ATOM 780 O O . ARG A 1 93 ? 0.837 6.568 15.753 1.00 82.31 93 ARG A O 1
ATOM 787 N N . PHE A 1 94 ? 0.921 8.770 15.394 1.00 85.31 94 PHE A N 1
ATOM 788 C CA . PHE A 1 94 ? 0.416 8.709 14.016 1.00 85.31 94 PHE A CA 1
ATOM 789 C C . PHE A 1 94 ? 1.472 8.277 12.977 1.00 85.31 94 PHE A C 1
ATOM 791 O O . PHE A 1 94 ? 1.207 8.249 11.775 1.00 85.31 94 PHE A O 1
ATOM 798 N N . ARG A 1 95 ? 2.693 7.938 13.420 1.00 86.19 95 ARG A N 1
ATOM 799 C CA . ARG A 1 95 ? 3.791 7.510 12.540 1.00 86.19 95 ARG A CA 1
ATOM 800 C C . ARG A 1 95 ? 3.690 6.073 12.069 1.00 86.19 95 ARG A C 1
ATOM 802 O O . ARG A 1 95 ? 4.358 5.747 11.102 1.00 86.19 95 ARG A O 1
ATOM 809 N N . SER A 1 96 ? 2.954 5.204 12.745 1.00 88.88 96 SER A N 1
ATOM 810 C CA . SER A 1 96 ? 2.776 3.821 12.304 1.00 88.88 96 SER A CA 1
ATOM 811 C C . SER A 1 96 ? 1.403 3.326 12.708 1.00 88.88 96 SER A C 1
ATOM 813 O O . SER A 1 96 ? 0.828 3.833 13.675 1.00 88.88 96 SER A O 1
ATOM 815 N N . LEU A 1 97 ? 0.906 2.317 12.002 1.00 91.31 97 LEU A N 1
ATOM 816 C CA . LEU A 1 97 ? -0.395 1.743 12.290 1.00 91.31 97 LEU A CA 1
ATOM 817 C C . LEU A 1 97 ? -0.399 1.142 13.699 1.00 91.31 97 LEU A C 1
ATOM 819 O O . LEU A 1 97 ? -1.256 1.486 14.506 1.00 91.31 97 LEU A O 1
ATOM 823 N N . SER A 1 98 ? 0.620 0.353 14.060 1.00 87.88 98 SER A N 1
ATOM 824 C CA . SER A 1 98 ? 0.703 -0.223 15.414 1.00 87.88 98 SER A CA 1
ATOM 825 C C . SER A 1 98 ? 0.722 0.833 16.525 1.00 87.88 98 SER A C 1
ATOM 827 O O . SER A 1 98 ? 0.220 0.583 17.617 1.00 87.88 98 SER A O 1
ATOM 829 N N . SER A 1 99 ? 1.306 2.009 16.272 1.00 88.19 99 SER A N 1
ATOM 830 C CA . SER A 1 99 ? 1.343 3.103 17.251 1.00 88.19 99 SER A CA 1
ATOM 831 C C . SER A 1 99 ? -0.001 3.828 17.336 1.00 88.19 99 SER A C 1
ATOM 833 O O . SER A 1 99 ? -0.413 4.222 18.427 1.00 88.19 99 SER A O 1
ATOM 835 N N . TRP A 1 100 ? -0.696 3.979 16.205 1.00 89.94 100 TRP A N 1
ATOM 836 C CA . TRP A 1 100 ? -2.024 4.585 16.141 1.00 89.94 100 TRP A CA 1
ATOM 837 C C . TRP A 1 100 ? -3.080 3.717 16.829 1.00 89.94 100 TRP A C 1
ATOM 839 O O . TRP A 1 100 ? -3.879 4.227 17.612 1.00 89.94 100 TRP A O 1
ATOM 849 N N . MET A 1 101 ? -3.001 2.397 16.649 1.00 89.19 101 MET A N 1
ATOM 850 C CA . MET A 1 101 ? -3.881 1.423 17.303 1.00 89.19 101 MET A CA 1
ATOM 851 C C . MET A 1 101 ? -3.853 1.498 18.839 1.00 89.19 101 MET A C 1
ATOM 853 O O . MET A 1 101 ? -4.831 1.135 19.476 1.00 89.19 101 MET A O 1
ATOM 857 N N . GLN A 1 102 ? -2.772 2.001 19.454 1.00 84.62 102 GLN A N 1
ATOM 858 C CA . GLN A 1 102 ? -2.696 2.212 20.914 1.00 84.62 102 GLN A CA 1
ATOM 859 C C . GLN A 1 102 ? -3.535 3.403 21.406 1.00 84.62 102 GLN A C 1
ATOM 861 O O . GLN A 1 102 ? -3.634 3.642 22.608 1.00 84.62 102 GLN A O 1
ATOM 866 N N . VAL A 1 103 ? -4.051 4.206 20.480 1.00 83.88 103 VAL A N 1
ATOM 867 C CA . VAL A 1 103 ? -4.814 5.435 20.730 1.00 83.88 103 VAL A CA 1
ATOM 868 C C . VAL A 1 103 ? -6.250 5.236 20.287 1.00 83.88 103 VAL A C 1
ATOM 870 O O . VAL A 1 103 ? -7.172 5.629 20.993 1.00 83.88 103 VAL A O 1
ATOM 873 N N . TYR A 1 104 ? -6.417 4.621 19.119 1.00 87.69 104 TYR A N 1
ATOM 874 C CA . TYR A 1 104 ? -7.701 4.414 18.484 1.00 87.69 104 TYR A CA 1
ATOM 875 C C . TYR A 1 104 ? -7.831 2.959 18.026 1.00 87.69 104 TYR A C 1
ATOM 877 O O . TYR A 1 104 ? -7.516 2.593 16.895 1.00 87.69 104 TYR A O 1
ATOM 885 N N . GLU A 1 105 ? -8.314 2.109 18.933 1.00 87.56 105 GLU A N 1
ATOM 886 C CA . GLU A 1 105 ? -8.474 0.662 18.707 1.00 87.56 105 GLU A CA 1
ATOM 887 C C . GLU A 1 105 ? -9.525 0.339 17.622 1.00 87.56 105 GLU A C 1
ATOM 889 O O . GLU A 1 105 ? -9.503 -0.724 16.994 1.00 87.56 105 GLU A O 1
ATOM 894 N N . ASN A 1 106 ? -10.421 1.292 17.349 1.00 90.31 106 ASN A N 1
ATOM 895 C CA . ASN A 1 106 ? -11.498 1.170 16.367 1.00 90.31 106 ASN A CA 1
ATOM 896 C C . ASN A 1 106 ? -11.073 1.496 14.928 1.00 90.31 106 ASN A C 1
ATOM 898 O O . ASN A 1 106 ? -11.918 1.459 14.035 1.00 90.31 106 ASN A O 1
ATOM 902 N N . HIS A 1 107 ? -9.793 1.784 14.679 1.00 93.25 107 HIS A N 1
ATOM 903 C CA . HIS A 1 107 ? -9.276 1.999 13.328 1.00 93.25 107 HIS A CA 1
ATOM 904 C C . HIS A 1 107 ? -9.578 0.799 12.419 1.00 93.25 107 HIS A C 1
ATOM 906 O O . HIS A 1 107 ? -9.324 -0.354 12.790 1.00 93.25 107 HIS A O 1
ATOM 912 N N . HIS A 1 108 ? -10.119 1.050 11.230 1.00 95.06 108 HIS A N 1
ATOM 913 C CA . HIS A 1 108 ? -10.417 -0.002 10.262 1.00 95.06 108 HIS A CA 1
ATOM 914 C C . HIS A 1 108 ? -9.157 -0.385 9.481 1.00 95.06 108 HIS A C 1
ATOM 916 O O . HIS A 1 108 ? -8.453 0.481 8.980 1.00 95.06 108 HIS A O 1
ATOM 922 N N . LEU A 1 109 ? -8.851 -1.681 9.371 1.00 96.50 109 LEU A N 1
ATOM 923 C CA . LEU A 1 109 ? -7.590 -2.123 8.770 1.00 96.50 109 LEU A CA 1
ATOM 924 C C . LEU A 1 109 ? -7.718 -2.167 7.247 1.00 96.50 109 LEU A C 1
ATOM 926 O O . LEU A 1 109 ? -8.386 -3.042 6.692 1.00 96.50 109 LEU A O 1
ATOM 930 N N . TYR A 1 110 ? -7.045 -1.242 6.571 1.00 96.56 110 TYR A N 1
ATOM 931 C CA . TYR A 1 110 ? -6.977 -1.201 5.115 1.00 96.56 110 TYR A CA 1
ATOM 932 C C . TYR A 1 110 ? -5.599 -1.652 4.614 1.00 96.56 110 TYR A C 1
ATOM 934 O O . TYR A 1 110 ? -4.565 -1.171 5.079 1.00 96.56 110 TYR A O 1
ATOM 942 N N . LEU A 1 111 ? -5.585 -2.529 3.611 1.00 96.19 111 LEU A N 1
ATOM 943 C CA . LEU A 1 111 ? -4.406 -2.889 2.828 1.00 96.19 111 LEU A CA 1
ATOM 944 C C . LEU A 1 111 ? -4.565 -2.398 1.401 1.00 96.19 111 LEU A C 1
ATOM 946 O O . LEU A 1 111 ? -5.621 -2.537 0.793 1.00 96.19 111 LEU A O 1
ATOM 950 N N . ARG A 1 112 ? -3.481 -1.892 0.834 1.00 94.81 112 ARG A N 1
ATOM 951 C CA . ARG A 1 112 ? -3.419 -1.553 -0.586 1.00 94.81 112 ARG A CA 1
ATOM 952 C C . ARG A 1 112 ? -2.827 -2.703 -1.388 1.00 94.81 112 ARG A C 1
ATOM 954 O O . ARG A 1 112 ? -1.756 -3.212 -1.061 1.00 94.81 112 ARG A O 1
ATOM 961 N N . ALA A 1 113 ? -3.515 -3.073 -2.455 1.00 94.50 113 ALA A N 1
ATOM 962 C CA . ALA A 1 113 ? -3.062 -4.027 -3.444 1.00 94.50 113 ALA A CA 1
ATOM 963 C C . ALA A 1 113 ? -2.635 -3.290 -4.714 1.00 94.50 113 ALA A C 1
ATOM 965 O O . ALA A 1 113 ? -3.401 -2.540 -5.315 1.00 94.50 113 ALA A O 1
ATOM 966 N N . ILE A 1 114 ? -1.402 -3.527 -5.131 1.00 92.31 114 ILE A N 1
ATOM 967 C CA . ILE A 1 114 ? -0.841 -3.030 -6.375 1.00 92.31 114 ILE A CA 1
ATOM 968 C C . ILE A 1 114 ? -1.227 -4.024 -7.479 1.00 92.31 114 ILE A C 1
ATOM 970 O O . ILE A 1 114 ? -0.894 -5.212 -7.368 1.00 92.31 114 ILE A O 1
ATOM 974 N N . PRO A 1 115 ? -1.949 -3.591 -8.525 1.00 87.19 115 PRO A N 1
ATOM 975 C CA . PRO A 1 115 ? -2.240 -4.432 -9.678 1.00 87.19 115 PRO A CA 1
ATOM 976 C C . PRO A 1 115 ? -0.956 -5.008 -10.271 1.00 87.19 115 PRO A C 1
ATOM 978 O O . PRO A 1 115 ? 0.044 -4.307 -10.390 1.00 87.19 115 PRO A O 1
ATOM 981 N N . SER A 1 116 ? -0.984 -6.282 -10.651 1.00 73.50 116 SER A N 1
ATOM 982 C CA . SER A 1 116 ? 0.094 -6.879 -11.438 1.00 73.50 116 SER A CA 1
ATOM 983 C C . SER A 1 116 ? -0.336 -6.962 -12.894 1.00 73.50 116 SER A C 1
ATOM 985 O O . SER A 1 116 ? -1.465 -7.351 -13.185 1.00 73.50 116 SER A O 1
ATOM 987 N N . GLY A 1 117 ? 0.560 -6.577 -13.799 1.00 59.50 117 GLY A N 1
ATOM 988 C CA . GLY A 1 117 ? 0.337 -6.666 -15.238 1.00 59.50 117 GLY A CA 1
ATOM 989 C C . GLY A 1 117 ? 0.129 -5.308 -15.900 1.00 59.50 117 GLY A C 1
ATOM 990 O O . GLY A 1 117 ? -0.954 -4.731 -15.875 1.00 59.50 117 GLY A O 1
ATOM 991 N N . HIS A 1 118 ? 1.169 -4.841 -16.588 1.00 52.84 118 HIS A N 1
ATOM 992 C CA . HIS A 1 118 ? 1.067 -3.751 -17.561 1.00 52.84 118 HIS A CA 1
ATOM 993 C C . HIS A 1 118 ? 0.979 -4.259 -19.013 1.00 52.84 118 HIS A C 1
ATOM 995 O O . HIS A 1 118 ? 0.672 -3.480 -19.906 1.00 52.84 118 HIS A O 1
ATOM 1001 N N . ASN A 1 119 ? 1.154 -5.572 -19.243 1.00 44.09 119 ASN A N 1
ATOM 1002 C CA . ASN A 1 119 ? 1.343 -6.169 -20.575 1.00 44.09 119 ASN A CA 1
ATOM 1003 C C . ASN A 1 119 ? 0.479 -7.429 -20.833 1.00 44.09 119 ASN A C 1
ATOM 1005 O O . ASN A 1 119 ? 0.940 -8.384 -21.451 1.00 44.09 119 ASN A O 1
ATOM 1009 N N . GLY A 1 120 ? -0.758 -7.486 -20.325 1.00 43.31 120 GLY A N 1
ATOM 1010 C CA . GLY A 1 120 ? -1.695 -8.589 -20.618 1.00 43.31 120 GLY A CA 1
ATOM 1011 C C . GLY A 1 120 ? -1.470 -9.902 -19.848 1.00 43.31 120 GLY A C 1
ATOM 1012 O O . GLY A 1 120 ? -2.283 -10.819 -19.966 1.00 43.31 120 GLY A O 1
ATOM 1013 N N . ILE A 1 121 ? -0.428 -9.988 -19.015 1.00 51.12 121 ILE A N 1
ATOM 1014 C CA . ILE A 1 121 ? -0.241 -11.082 -18.051 1.00 51.12 121 ILE A CA 1
ATOM 1015 C C . ILE A 1 121 ? -1.146 -10.809 -16.845 1.00 51.12 121 ILE A C 1
ATOM 1017 O O . ILE A 1 121 ? -0.958 -9.826 -16.129 1.00 51.12 121 ILE A O 1
ATOM 1021 N N . LYS A 1 122 ? -2.161 -11.660 -16.650 1.00 58.59 122 LYS A N 1
ATOM 1022 C CA . LYS A 1 122 ? -3.088 -11.599 -15.510 1.00 58.59 122 LYS A CA 1
ATOM 1023 C C . LYS A 1 122 ? -2.437 -12.197 -14.266 1.00 58.59 122 LYS A C 1
ATOM 1025 O O . LYS A 1 122 ? -2.790 -13.298 -13.846 1.00 58.59 122 LYS A O 1
ATOM 1030 N N . ASP A 1 123 ? -1.498 -11.471 -13.684 1.00 69.69 123 ASP A N 1
ATOM 1031 C CA . ASP A 1 123 ? -0.966 -11.827 -12.375 1.00 69.69 123 ASP A CA 1
ATOM 1032 C C . ASP A 1 123 ? -1.886 -11.315 -11.262 1.00 69.69 123 ASP A C 1
ATOM 1034 O O . ASP A 1 123 ? -2.568 -10.294 -11.388 1.00 69.69 123 ASP A O 1
ATOM 1038 N N . ALA A 1 124 ? -1.931 -12.052 -10.151 1.00 81.50 124 ALA A N 1
ATOM 1039 C CA . ALA A 1 124 ? -2.712 -11.646 -8.991 1.00 81.50 124 ALA A CA 1
ATOM 1040 C C . ALA A 1 124 ? -2.153 -10.330 -8.411 1.00 81.50 124 ALA A C 1
ATOM 1042 O O . ALA A 1 124 ? -0.931 -10.203 -8.301 1.00 81.50 124 ALA A O 1
ATOM 1043 N N . PRO A 1 125 ? -3.008 -9.384 -7.969 1.00 89.81 125 PRO A N 1
ATOM 1044 C CA . PRO A 1 125 ? -2.556 -8.170 -7.294 1.00 89.81 125 PRO A CA 1
ATOM 1045 C C . PRO A 1 125 ? -1.643 -8.494 -6.114 1.00 89.81 125 PRO A C 1
ATOM 1047 O O . PRO A 1 125 ? -1.777 -9.558 -5.497 1.00 89.81 125 PRO A O 1
ATOM 1050 N N . ARG A 1 126 ? -0.743 -7.570 -5.780 1.00 91.44 126 ARG A N 1
ATOM 1051 C CA . ARG A 1 126 ? 0.303 -7.771 -4.774 1.00 91.44 126 ARG A CA 1
ATOM 1052 C C . ARG A 1 126 ? 0.222 -6.752 -3.658 1.00 91.44 126 ARG A C 1
ATOM 1054 O O . ARG A 1 126 ? -0.196 -5.624 -3.867 1.00 91.44 126 ARG A O 1
ATOM 1061 N N . VAL A 1 127 ? 0.668 -7.142 -2.478 1.00 93.12 127 VAL A N 1
ATOM 1062 C CA . VAL A 1 127 ? 0.726 -6.294 -1.284 1.00 93.12 127 VAL A CA 1
ATOM 1063 C C . VAL A 1 127 ? 2.160 -6.255 -0.770 1.00 93.12 127 VAL A C 1
ATOM 1065 O O . VAL A 1 127 ? 2.912 -7.214 -0.964 1.00 93.12 127 VAL A O 1
ATOM 1068 N N . PHE A 1 128 ? 2.565 -5.167 -0.117 1.00 92.81 128 PHE A N 1
ATOM 1069 C CA . PHE A 1 128 ? 3.882 -5.114 0.516 1.00 92.81 128 PHE A CA 1
ATOM 1070 C C . PHE A 1 128 ? 3.954 -6.085 1.694 1.00 92.81 128 PHE A C 1
ATOM 1072 O O . PHE A 1 128 ? 3.078 -6.10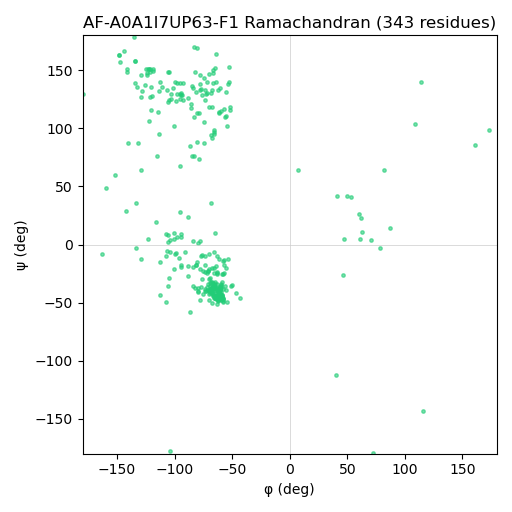2 2.555 1.00 92.81 128 PHE A O 1
ATOM 1079 N N . ALA A 1 129 ? 5.031 -6.867 1.751 1.00 91.31 129 ALA A N 1
ATOM 1080 C CA . ALA A 1 129 ? 5.258 -7.826 2.827 1.00 91.31 129 ALA A CA 1
ATOM 1081 C C . ALA A 1 129 ? 5.342 -7.137 4.201 1.00 91.31 129 ALA A C 1
ATOM 1083 O O . ALA A 1 129 ? 4.804 -7.642 5.182 1.00 91.31 129 ALA A O 1
ATOM 1084 N N . GLU A 1 130 ? 5.958 -5.953 4.276 1.00 89.12 130 GLU A N 1
ATOM 1085 C CA . GLU A 1 130 ? 6.041 -5.195 5.531 1.00 89.12 130 GLU A CA 1
ATOM 1086 C C . GLU A 1 130 ? 4.677 -4.711 6.036 1.00 89.12 130 GLU A C 1
ATOM 1088 O O . GLU A 1 130 ? 4.441 -4.761 7.243 1.00 89.12 130 GLU A O 1
ATOM 1093 N N . ASP A 1 131 ? 3.769 -4.306 5.137 1.00 91.88 131 ASP A N 1
ATOM 1094 C CA . ASP A 1 131 ? 2.406 -3.905 5.515 1.00 91.88 131 ASP A CA 1
ATOM 1095 C C . ASP A 1 131 ? 1.666 -5.101 6.154 1.00 91.88 131 ASP A C 1
ATOM 1097 O O . ASP A 1 131 ? 0.982 -4.951 7.168 1.00 91.88 131 ASP A O 1
ATOM 1101 N N . LEU A 1 132 ? 1.871 -6.319 5.627 1.00 92.00 132 LEU A N 1
ATOM 1102 C CA . LEU A 1 132 ? 1.317 -7.549 6.211 1.00 92.00 132 LEU A CA 1
ATOM 1103 C C . LEU A 1 132 ? 1.893 -7.862 7.590 1.00 92.00 132 LEU A C 1
ATOM 1105 O O . LEU A 1 132 ? 1.142 -8.176 8.513 1.00 92.00 132 LEU A O 1
ATOM 1109 N N . LEU A 1 133 ? 3.215 -7.768 7.740 1.00 88.62 133 LEU A N 1
ATOM 1110 C CA . LEU A 1 133 ? 3.895 -8.030 9.010 1.00 88.62 133 LEU A CA 1
ATOM 1111 C C . LEU A 1 133 ? 3.483 -7.046 10.115 1.00 88.62 133 LEU A C 1
ATOM 1113 O O . LEU A 1 133 ? 3.602 -7.377 11.296 1.00 88.62 133 LEU A O 1
ATOM 1117 N N . GLU A 1 134 ? 3.013 -5.852 9.748 1.00 88.94 134 GLU A N 1
ATOM 1118 C CA . GLU A 1 134 ? 2.453 -4.879 10.686 1.00 88.94 134 GLU A CA 1
ATOM 1119 C C . GLU A 1 134 ? 0.985 -5.172 11.033 1.00 88.94 134 GLU A C 1
ATOM 1121 O O . GLU A 1 134 ? 0.598 -5.022 12.192 1.00 88.94 134 GLU A O 1
ATOM 1126 N N . ILE A 1 135 ? 0.180 -5.634 10.070 1.00 92.38 135 ILE A N 1
ATOM 1127 C CA . ILE A 1 135 ? -1.259 -5.876 10.259 1.00 92.38 135 ILE A CA 1
ATOM 1128 C C . ILE A 1 135 ? -1.570 -7.193 10.971 1.00 92.38 135 ILE A C 1
ATOM 1130 O O . ILE A 1 135 ? -2.485 -7.224 11.791 1.00 92.38 135 ILE A O 1
ATOM 1134 N N . ILE A 1 136 ? -0.827 -8.270 10.710 1.00 91.56 136 ILE A N 1
ATOM 1135 C CA . ILE A 1 136 ? -1.119 -9.600 11.279 1.00 91.56 136 ILE A CA 1
ATOM 1136 C C . ILE A 1 136 ? -1.216 -9.579 12.816 1.00 91.56 136 ILE A C 1
ATOM 1138 O O . ILE A 1 136 ? -2.220 -10.061 13.344 1.00 91.56 136 ILE A O 1
ATOM 1142 N N . PRO A 1 137 ? -0.259 -8.990 13.567 1.00 88.12 137 PRO A N 1
ATOM 1143 C CA . PRO A 1 137 ? -0.378 -8.911 15.022 1.00 88.12 137 PRO A CA 1
ATOM 1144 C C . PRO A 1 137 ? -1.631 -8.154 15.486 1.00 88.12 137 PRO A C 1
ATOM 1146 O O . PRO A 1 137 ? -2.229 -8.520 16.494 1.00 88.12 137 PRO A O 1
ATOM 1149 N N . ILE A 1 138 ? -2.047 -7.129 14.737 1.00 90.25 138 ILE A N 1
ATOM 1150 C CA . ILE A 1 138 ? -3.222 -6.305 15.049 1.00 90.25 138 ILE A CA 1
ATOM 1151 C C . ILE A 1 138 ? -4.513 -7.091 14.795 1.00 90.25 138 ILE A C 1
ATOM 1153 O O . ILE A 1 138 ? -5.449 -7.019 15.586 1.00 90.25 138 ILE A O 1
ATOM 1157 N N . VAL A 1 139 ? -4.562 -7.868 13.713 1.00 91.94 139 VAL A N 1
ATOM 1158 C CA . VAL A 1 139 ? -5.688 -8.756 13.389 1.00 91.94 139 VAL A CA 1
ATOM 1159 C C . VAL A 1 139 ? -5.880 -9.801 14.487 1.00 91.94 139 VAL A C 1
ATOM 1161 O O . VAL A 1 139 ? -6.987 -9.955 15.002 1.00 91.94 139 VAL A O 1
ATOM 1164 N N . LEU A 1 140 ?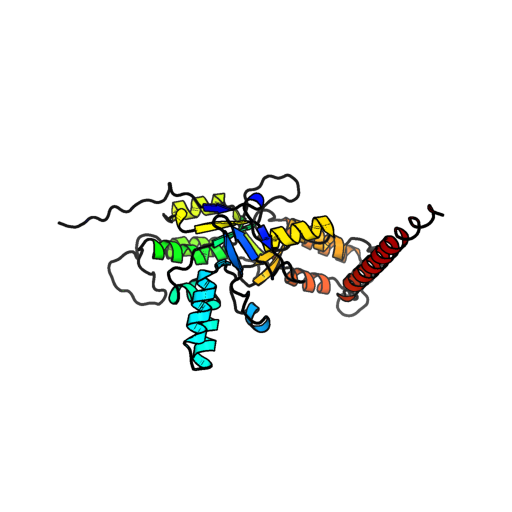 -4.790 -10.445 14.916 1.00 87.75 140 LEU A N 1
ATOM 1165 C CA . LEU A 1 140 ? -4.813 -11.397 16.026 1.00 87.75 140 LEU A CA 1
ATOM 1166 C C . LEU A 1 140 ? -5.316 -10.741 17.324 1.00 87.75 140 LEU A C 1
ATOM 1168 O O . LEU A 1 140 ? -6.177 -11.306 17.998 1.00 87.75 140 LEU A O 1
ATOM 1172 N N . GLU A 1 141 ? -4.843 -9.534 17.651 1.00 85.31 141 GLU A N 1
ATOM 1173 C CA . GLU A 1 141 ? -5.314 -8.776 18.818 1.00 85.31 141 GLU A CA 1
ATOM 1174 C C . GLU A 1 141 ? -6.822 -8.483 18.742 1.00 85.31 141 GLU A C 1
ATOM 1176 O O . GLU A 1 141 ? -7.553 -8.761 19.693 1.00 85.31 141 GLU A O 1
ATOM 1181 N N . LYS A 1 142 ? -7.315 -7.999 17.594 1.00 88.94 142 LYS A N 1
ATOM 1182 C CA . LYS A 1 142 ? -8.745 -7.714 17.377 1.00 88.94 142 LYS A CA 1
ATOM 1183 C C . LYS A 1 142 ? -9.638 -8.953 17.454 1.00 88.94 142 LYS A C 1
ATOM 1185 O O . LYS A 1 142 ? -10.825 -8.832 17.745 1.00 88.94 142 LYS A O 1
ATOM 1190 N N . GLN A 1 143 ? -9.086 -10.141 17.223 1.00 88.69 143 GLN A N 1
ATOM 1191 C CA . GLN A 1 143 ? -9.778 -11.421 17.409 1.00 88.69 143 GLN A CA 1
ATOM 1192 C C . GLN A 1 143 ? -9.824 -11.891 18.870 1.00 88.69 143 GLN A C 1
ATOM 1194 O O . GLN A 1 143 ? -10.357 -12.967 19.140 1.00 88.69 143 GLN A O 1
ATOM 1199 N N . GLY A 1 144 ? -9.272 -11.117 19.808 1.00 82.31 144 GLY A N 1
ATOM 1200 C CA . GLY A 1 144 ? -9.217 -11.463 21.227 1.00 82.31 144 GLY A CA 1
ATOM 1201 C C . GLY A 1 144 ? -8.001 -12.305 21.620 1.00 82.31 144 GLY A C 1
ATOM 1202 O O . GLY A 1 144 ? -7.984 -12.858 22.720 1.00 82.31 144 GLY A O 1
ATOM 1203 N N . MET A 1 145 ? -6.978 -12.416 20.761 1.00 72.69 145 MET A N 1
ATOM 1204 C CA . MET A 1 145 ? -5.738 -13.109 21.120 1.00 72.69 145 MET A CA 1
ATOM 1205 C C . MET A 1 145 ? -4.861 -12.206 22.013 1.00 72.69 145 MET A C 1
ATOM 1207 O O . MET A 1 145 ? -4.660 -11.034 21.689 1.00 72.69 145 MET A O 1
ATOM 1211 N N . PRO A 1 146 ? -4.308 -12.721 23.130 1.00 58.44 146 PRO A N 1
ATOM 1212 C CA . PRO A 1 146 ? -3.424 -11.967 24.016 1.00 58.44 146 PRO A CA 1
ATOM 1213 C C . PRO A 1 146 ? -2.240 -11.302 23.298 1.00 58.44 146 PRO A C 1
ATOM 1215 O O . PRO A 1 146 ? -1.578 -11.920 22.462 1.00 58.44 146 PRO A O 1
ATOM 1218 N N . LYS A 1 147 ? -1.907 -10.067 23.702 1.00 54.19 147 LYS A N 1
ATOM 1219 C CA . LYS A 1 147 ? -0.706 -9.350 23.245 1.00 54.19 147 LYS A CA 1
ATOM 1220 C C . LYS A 1 147 ? 0.545 -10.177 23.547 1.00 54.19 147 LYS A C 1
ATOM 1222 O O . LYS A 1 147 ? 0.900 -10.358 24.713 1.00 54.19 147 LYS A O 1
ATOM 1227 N N . SER A 1 148 ? 1.265 -10.605 22.510 1.00 45.41 148 SER A N 1
ATOM 1228 C CA . SER A 1 148 ? 2.670 -10.986 22.661 1.00 45.41 148 SER A CA 1
ATOM 1229 C C . SER A 1 148 ? 3.452 -9.712 22.978 1.00 45.41 148 SER A C 1
ATOM 1231 O O . SER A 1 148 ? 3.828 -8.942 22.096 1.00 45.41 148 SER A O 1
ATOM 1233 N N . LEU A 1 149 ? 3.609 -9.419 24.268 1.00 40.75 149 LEU A N 1
ATOM 1234 C CA . LEU A 1 149 ? 4.474 -8.349 24.743 1.00 40.75 149 LEU A CA 1
ATOM 1235 C C . LEU A 1 149 ? 5.918 -8.729 24.409 1.00 40.75 149 LEU A C 1
ATOM 1237 O O . LEU A 1 149 ? 6.583 -9.458 25.149 1.00 40.75 149 LEU A O 1
ATOM 1241 N N . GLY A 1 150 ? 6.409 -8.202 23.289 1.00 39.16 150 GLY A N 1
ATOM 1242 C CA . GLY A 1 150 ? 7.833 -8.010 23.072 1.00 39.16 150 GLY A CA 1
ATOM 1243 C C . GLY A 1 150 ? 8.376 -7.195 24.240 1.00 39.16 150 GLY A C 1
ATOM 1244 O O . GLY A 1 150 ? 8.072 -6.012 24.348 1.00 39.16 150 GLY A O 1
ATOM 1245 N N . ASN A 1 151 ? 9.034 -7.893 25.173 1.00 35.50 151 ASN A N 1
ATOM 1246 C CA . ASN A 1 151 ? 10.134 -7.474 26.050 1.00 35.50 151 ASN A CA 1
ATOM 1247 C C . ASN A 1 151 ? 10.238 -8.443 27.247 1.00 35.50 151 ASN A C 1
ATOM 1249 O O . ASN A 1 151 ? 9.700 -8.210 28.326 1.00 35.50 151 ASN A O 1
ATOM 1253 N N . GLY A 1 152 ? 10.962 -9.549 27.055 1.00 37.66 152 GLY A N 1
ATOM 1254 C CA . GLY A 1 152 ? 11.881 -10.111 28.055 1.00 37.66 152 GLY A CA 1
ATOM 1255 C C . GLY A 1 152 ? 11.393 -10.580 29.436 1.00 37.66 152 GLY A C 1
ATOM 1256 O O . GLY A 1 152 ? 12.244 -10.975 30.229 1.00 37.66 152 GLY A O 1
ATOM 1257 N N . ARG A 1 153 ? 10.100 -10.604 29.785 1.00 34.31 153 ARG A N 1
ATOM 1258 C CA . ARG A 1 153 ? 9.653 -11.186 31.070 1.00 34.31 153 ARG A CA 1
ATOM 1259 C C . ARG A 1 153 ? 8.636 -12.303 30.879 1.00 34.31 153 ARG A C 1
ATOM 1261 O O . ARG A 1 153 ? 7.470 -12.076 30.579 1.00 34.31 153 ARG A O 1
ATOM 1268 N N . LYS A 1 154 ? 9.112 -13.536 31.104 1.00 40.78 154 LYS A N 1
ATOM 1269 C CA . LYS A 1 154 ? 8.292 -14.738 31.296 1.00 40.78 154 LYS A CA 1
ATOM 1270 C C . LYS A 1 154 ? 7.246 -14.469 32.387 1.00 40.78 154 LYS A C 1
ATOM 1272 O O . LYS A 1 154 ? 7.600 -14.320 33.554 1.00 40.78 154 LYS A O 1
ATOM 1277 N N . ARG A 1 155 ? 5.967 -14.498 32.020 1.00 34.22 155 ARG A N 1
ATOM 1278 C CA . ARG A 1 155 ? 4.903 -15.006 32.891 1.00 34.22 155 ARG A CA 1
ATOM 1279 C C . ARG A 1 155 ? 4.348 -16.273 32.255 1.00 34.22 155 ARG A C 1
ATOM 1281 O O . ARG A 1 155 ? 4.183 -16.341 31.041 1.00 34.22 155 ARG A O 1
ATOM 1288 N N . TYR A 1 156 ? 4.220 -17.293 33.090 1.00 33.47 156 TYR A N 1
ATOM 1289 C CA . TYR A 1 156 ? 3.860 -18.657 32.734 1.00 33.47 156 TYR A CA 1
ATOM 1290 C C . TYR A 1 156 ? 2.371 -18.776 32.391 1.00 33.47 156 TYR A C 1
ATOM 1292 O O . TYR A 1 156 ? 1.541 -18.156 33.050 1.00 33.47 156 TYR A O 1
ATOM 1300 N N . GLY A 1 157 ? 2.082 -19.631 31.402 1.00 38.53 157 GLY A N 1
ATOM 1301 C CA . GLY A 1 157 ? 0.784 -20.275 31.186 1.00 38.53 157 GLY A CA 1
ATOM 1302 C C . GLY A 1 157 ? -0.270 -19.445 30.457 1.00 38.53 157 GLY A C 1
ATOM 1303 O O . GLY A 1 157 ? -1.277 -19.113 31.065 1.00 38.53 157 GLY A O 1
ATOM 1304 N N . THR A 1 158 ? -0.057 -19.080 29.186 1.00 39.94 158 THR A N 1
ATOM 1305 C CA . THR A 1 158 ? -1.108 -18.618 28.240 1.00 39.94 158 THR A CA 1
ATOM 1306 C C . THR A 1 158 ? -0.492 -18.293 26.875 1.00 39.94 158 THR A C 1
ATOM 1308 O O . THR A 1 158 ? 0.498 -17.572 26.822 1.00 39.94 158 THR A O 1
ATOM 1311 N N . LEU A 1 159 ? -1.070 -18.830 25.788 1.00 41.19 159 LEU A N 1
ATOM 1312 C CA . LEU A 1 159 ? -0.890 -18.491 24.355 1.00 41.19 159 LEU A CA 1
ATOM 1313 C C . LEU A 1 159 ? 0.532 -18.318 23.775 1.00 41.19 159 LEU A C 1
ATOM 1315 O O . LEU A 1 159 ? 0.681 -17.970 22.606 1.00 41.19 159 LEU A O 1
ATOM 1319 N N . LYS A 1 160 ? 1.575 -18.568 24.563 1.00 38.12 160 LYS A N 1
ATOM 1320 C CA . LYS A 1 160 ? 2.979 -18.496 24.154 1.00 38.12 160 LYS A CA 1
ATOM 1321 C C . LYS A 1 160 ? 3.385 -19.671 23.259 1.00 38.12 160 LYS A C 1
ATOM 1323 O O . LYS A 1 160 ? 4.364 -19.566 22.536 1.00 38.12 160 LYS A O 1
ATOM 1328 N N . ASP A 1 161 ? 2.584 -20.732 23.274 1.00 42.91 161 ASP A N 1
ATOM 1329 C CA . ASP A 1 161 ? 2.880 -21.984 22.585 1.00 42.91 161 ASP A CA 1
ATOM 1330 C C . ASP A 1 161 ? 2.156 -22.124 21.236 1.00 42.91 161 ASP A C 1
ATOM 1332 O O . ASP A 1 161 ? 2.436 -23.077 20.517 1.00 42.91 161 ASP A O 1
ATOM 1336 N N . TYR A 1 162 ? 1.224 -21.220 20.873 1.00 41.97 162 TYR A N 1
ATOM 1337 C CA . TYR A 1 162 ? 0.290 -21.527 19.778 1.00 41.97 162 TYR A CA 1
ATOM 1338 C C . TYR A 1 162 ? 0.504 -20.832 18.426 1.00 41.97 162 TYR A C 1
ATOM 1340 O O . TYR A 1 162 ? 0.247 -21.515 17.443 1.00 41.97 162 TYR A O 1
ATOM 1348 N N . CYS A 1 163 ? 0.940 -19.561 18.271 1.00 43.84 163 CYS A N 1
ATOM 1349 C CA . CYS A 1 163 ? 0.951 -19.017 16.886 1.00 43.84 163 CYS A CA 1
ATOM 1350 C C . CYS A 1 163 ? 1.753 -17.768 16.464 1.00 43.84 163 CYS A C 1
ATOM 1352 O O . CYS A 1 163 ? 1.767 -17.528 15.260 1.00 43.84 163 CYS A O 1
ATOM 1354 N N . SER A 1 164 ? 2.403 -16.951 17.305 1.00 52.47 164 SER A N 1
ATOM 1355 C CA . SER A 1 164 ? 2.752 -15.587 16.827 1.00 52.47 164 SER A CA 1
ATOM 1356 C C . SER A 1 164 ? 4.184 -15.071 16.977 1.00 52.47 164 SER A C 1
ATOM 1358 O O . SER A 1 164 ? 4.481 -14.079 16.320 1.00 52.47 164 SER A O 1
ATOM 1360 N N . SER A 1 165 ? 5.101 -15.683 17.738 1.00 58.66 165 SER A N 1
ATOM 1361 C CA . SER A 1 165 ? 6.510 -15.241 17.675 1.00 58.66 165 SER A CA 1
ATOM 1362 C C . SER A 1 165 ? 7.262 -15.945 16.555 1.00 58.66 165 SER A C 1
ATOM 1364 O O . SER A 1 165 ? 7.724 -15.284 15.637 1.00 58.66 165 SER A O 1
ATOM 1366 N N . ASP A 1 166 ? 7.309 -17.275 16.578 1.00 67.25 166 ASP A N 1
ATOM 1367 C CA . ASP A 1 166 ? 8.281 -18.014 15.765 1.00 67.25 166 ASP A CA 1
ATOM 1368 C C . ASP A 1 166 ? 7.870 -18.044 14.289 1.00 67.25 166 ASP A C 1
ATOM 1370 O O . ASP A 1 166 ? 8.671 -17.732 13.421 1.00 67.25 166 ASP A O 1
ATOM 1374 N N . ARG A 1 167 ? 6.581 -18.267 13.994 1.00 75.06 167 ARG A N 1
ATOM 1375 C CA . ARG A 1 167 ? 6.072 -18.294 12.609 1.00 75.06 167 ARG A CA 1
ATOM 1376 C C . ARG A 1 167 ? 6.086 -16.915 11.945 1.00 75.06 167 ARG A C 1
ATOM 1378 O O . ARG A 1 167 ? 6.400 -16.805 10.766 1.00 75.06 167 ARG A O 1
ATOM 1385 N N . ILE A 1 168 ? 5.742 -15.851 12.679 1.00 77.00 168 ILE A N 1
ATOM 1386 C CA . ILE A 1 168 ? 5.835 -14.480 12.146 1.00 77.00 168 ILE A CA 1
ATOM 1387 C C . ILE A 1 168 ? 7.305 -14.110 11.932 1.00 77.00 168 ILE A C 1
ATOM 1389 O O . ILE A 1 168 ? 7.621 -13.452 10.941 1.00 77.00 168 ILE A O 1
ATOM 1393 N N . GLU A 1 169 ? 8.199 -14.552 12.818 1.00 80.81 169 GLU A N 1
ATOM 1394 C CA . GLU A 1 169 ? 9.637 -14.372 12.645 1.00 80.81 169 GLU A CA 1
ATOM 1395 C C . GLU A 1 169 ? 10.172 -15.170 11.447 1.00 80.81 169 GLU A C 1
ATOM 1397 O O . GLU A 1 169 ? 10.979 -14.643 10.690 1.00 80.81 169 GLU A O 1
ATOM 1402 N N . ASP A 1 170 ? 9.656 -16.371 11.173 1.00 84.50 170 ASP A N 1
ATOM 1403 C CA . ASP A 1 170 ? 9.978 -17.124 9.955 1.00 84.50 170 ASP A CA 1
ATOM 1404 C C . ASP A 1 170 ? 9.589 -16.338 8.700 1.00 84.50 170 ASP A C 1
ATOM 1406 O O . ASP A 1 170 ? 10.376 -16.246 7.758 1.00 84.50 170 ASP A O 1
ATOM 1410 N N . TYR A 1 171 ? 8.408 -15.709 8.687 1.00 83.31 171 TYR A N 1
ATOM 1411 C CA . TYR A 1 171 ? 7.997 -14.830 7.589 1.00 83.31 171 TYR A CA 1
ATOM 1412 C C . TYR A 1 171 ? 8.848 -13.556 7.508 1.00 83.31 171 TYR A C 1
ATOM 1414 O O . TYR A 1 171 ? 9.205 -13.141 6.404 1.00 83.31 171 TYR A O 1
ATOM 1422 N N . ARG A 1 172 ? 9.239 -12.960 8.644 1.00 84.00 172 ARG A N 1
ATOM 1423 C CA . ARG A 1 172 ? 10.194 -11.836 8.682 1.00 84.00 172 ARG A CA 1
ATOM 1424 C C . ARG A 1 172 ? 11.537 -12.228 8.090 1.00 84.00 172 ARG A C 1
ATOM 1426 O O . ARG A 1 172 ? 12.051 -11.484 7.269 1.00 84.00 172 ARG A O 1
ATOM 1433 N N . ASN A 1 173 ? 12.063 -13.394 8.446 1.00 83.62 173 ASN A N 1
ATOM 1434 C CA . ASN A 1 173 ? 13.322 -13.919 7.928 1.00 83.62 173 ASN A CA 1
ATOM 1435 C C . ASN A 1 173 ? 13.211 -14.273 6.442 1.00 83.62 173 ASN A C 1
ATOM 1437 O O . ASN A 1 173 ? 14.092 -13.931 5.658 1.00 83.62 173 ASN A O 1
ATOM 1441 N N . LYS A 1 174 ? 12.099 -14.891 6.028 1.00 83.50 174 LYS A N 1
ATOM 1442 C CA . LYS A 1 174 ? 11.807 -15.224 4.626 1.00 83.50 174 LYS A CA 1
ATOM 1443 C C . LYS A 1 174 ? 11.721 -13.981 3.742 1.00 83.50 174 LYS A C 1
ATOM 1445 O O . LYS A 1 174 ? 12.132 -14.025 2.586 1.00 83.50 174 LYS A O 1
ATOM 1450 N N . TRP A 1 175 ? 11.152 -12.895 4.259 1.00 83.19 175 TRP A N 1
ATOM 1451 C CA . TRP A 1 175 ? 10.976 -11.638 3.528 1.00 83.19 175 TRP A CA 1
ATOM 1452 C C . TRP A 1 175 ? 12.017 -10.579 3.870 1.00 83.19 175 TRP A C 1
ATOM 1454 O O . TRP A 1 175 ? 11.932 -9.459 3.360 1.00 83.19 175 TRP A O 1
ATOM 1464 N N . ALA A 1 176 ? 13.006 -10.918 4.698 1.00 74.88 176 ALA A N 1
ATOM 1465 C CA . ALA A 1 176 ? 14.131 -10.049 4.966 1.00 74.88 176 ALA A CA 1
ATOM 1466 C C . ALA A 1 176 ? 14.835 -9.786 3.635 1.00 74.88 176 ALA A C 1
ATOM 1468 O O . ALA A 1 176 ? 15.352 -10.692 2.980 1.00 74.88 176 ALA A O 1
ATOM 1469 N N . SER A 1 177 ? 14.813 -8.529 3.201 1.00 61.81 177 SER A N 1
ATOM 1470 C CA . SER A 1 177 ? 15.507 -8.145 1.983 1.00 61.81 177 SER A CA 1
ATOM 1471 C C . SER A 1 177 ? 17.008 -8.268 2.227 1.00 61.81 177 SER A C 1
ATOM 1473 O O . SER A 1 177 ? 17.568 -7.557 3.058 1.00 61.81 177 SER A O 1
ATOM 1475 N N . SER A 1 178 ? 17.675 -9.134 1.465 1.00 51.19 178 SER A N 1
ATOM 1476 C CA . SER A 1 178 ? 19.141 -9.208 1.412 1.00 51.19 178 SER A CA 1
ATOM 1477 C C . SER A 1 178 ? 19.779 -7.950 0.802 1.00 51.19 178 SER A C 1
ATOM 1479 O O . SER A 1 178 ? 20.999 -7.810 0.793 1.00 51.19 178 SER A O 1
ATOM 1481 N N . LEU A 1 179 ? 18.964 -7.023 0.286 1.00 54.03 179 LEU A N 1
ATOM 1482 C CA . LEU A 1 179 ? 19.376 -5.858 -0.487 1.00 54.03 179 LEU A CA 1
ATOM 1483 C C . LEU A 1 179 ? 19.039 -4.562 0.270 1.00 54.03 179 LEU A C 1
ATOM 1485 O O . LEU A 1 179 ? 18.073 -3.885 -0.079 1.00 54.03 179 LEU A O 1
ATOM 1489 N N . GLU A 1 180 ? 19.838 -4.241 1.298 1.00 59.03 180 GLU A N 1
ATOM 1490 C CA . GLU A 1 180 ? 19.951 -2.965 2.053 1.00 59.03 180 GLU A CA 1
ATOM 1491 C C . GLU A 1 180 ? 18.912 -1.860 1.724 1.00 59.03 180 GLU A C 1
ATOM 1493 O O . GLU A 1 180 ? 19.256 -0.795 1.211 1.00 59.03 180 GLU A O 1
ATOM 1498 N N . GLY A 1 181 ? 17.620 -2.090 1.979 1.00 62.31 181 GLY A N 1
ATOM 1499 C CA . GLY A 1 181 ? 16.559 -1.085 1.795 1.00 62.31 181 GLY A CA 1
ATOM 1500 C C . GLY A 1 181 ? 16.330 -0.567 0.362 1.00 62.31 181 GLY A C 1
ATOM 1501 O O . GLY A 1 181 ? 15.607 0.413 0.180 1.00 62.31 181 GLY A O 1
ATOM 1502 N N . LYS A 1 182 ? 16.924 -1.188 -0.667 1.00 69.12 182 LYS A N 1
ATOM 1503 C CA . LYS A 1 182 ? 16.793 -0.750 -2.077 1.00 69.12 182 LYS A CA 1
ATOM 1504 C C . LYS A 1 182 ? 15.594 -1.375 -2.781 1.00 69.12 182 LYS A C 1
ATOM 1506 O O . LYS A 1 182 ? 15.050 -0.781 -3.717 1.00 69.12 182 LYS A O 1
ATOM 1511 N N . VAL A 1 183 ? 15.202 -2.558 -2.316 1.00 76.44 183 VAL A N 1
ATOM 1512 C CA . VAL A 1 183 ? 14.143 -3.383 -2.889 1.00 76.44 183 VAL A CA 1
ATOM 1513 C C . VAL A 1 183 ? 13.114 -3.723 -1.822 1.00 76.44 183 VAL A C 1
ATOM 1515 O O . VAL A 1 183 ? 13.464 -4.095 -0.702 1.00 76.44 183 VAL A O 1
ATOM 1518 N N . TRP A 1 184 ? 11.853 -3.625 -2.218 1.00 84.38 184 TRP A N 1
ATOM 1519 C CA . TRP A 1 184 ? 10.683 -3.904 -1.406 1.00 84.38 184 TRP A CA 1
ATOM 1520 C C . TRP A 1 184 ? 10.063 -5.224 -1.823 1.00 84.38 184 TRP A C 1
ATOM 1522 O O . TRP A 1 184 ? 9.693 -5.395 -2.987 1.00 84.38 184 TRP A O 1
ATOM 1532 N N . ILE A 1 185 ? 9.946 -6.145 -0.869 1.00 86.81 185 ILE A N 1
ATOM 1533 C CA . ILE A 1 185 ? 9.303 -7.435 -1.093 1.00 86.81 185 ILE A CA 1
ATOM 1534 C C . ILE A 1 185 ? 7.790 -7.247 -1.090 1.00 86.81 185 ILE A C 1
ATOM 1536 O O . ILE A 1 185 ? 7.210 -6.594 -0.216 1.00 86.81 185 ILE A O 1
ATOM 1540 N N . THR A 1 186 ? 7.152 -7.849 -2.080 1.00 88.81 186 THR A N 1
ATOM 1541 C CA . THR A 1 186 ? 5.704 -7.937 -2.195 1.00 88.81 186 THR A CA 1
ATOM 1542 C C . THR A 1 186 ? 5.296 -9.389 -2.322 1.00 88.81 186 THR A C 1
ATOM 1544 O O . THR A 1 186 ? 6.033 -10.207 -2.875 1.00 88.81 186 THR A O 1
ATOM 1547 N N . VAL A 1 187 ? 4.098 -9.708 -1.861 1.00 90.00 187 VAL A N 1
ATOM 1548 C CA . VAL A 1 187 ? 3.496 -11.034 -2.011 1.00 90.00 187 VAL A CA 1
ATOM 1549 C C . VAL A 1 187 ? 2.183 -10.912 -2.758 1.00 90.00 187 VAL A C 1
ATOM 1551 O O . VAL A 1 187 ? 1.501 -9.890 -2.673 1.00 90.00 187 VAL A O 1
ATOM 1554 N N . SER A 1 188 ? 1.830 -11.939 -3.519 1.00 90.62 188 SER A N 1
ATOM 1555 C CA . SER A 1 188 ? 0.532 -11.982 -4.182 1.00 90.62 188 SER A CA 1
ATOM 1556 C C . SER A 1 188 ? -0.598 -12.054 -3.154 1.00 90.62 188 SER A C 1
ATOM 1558 O O . SER A 1 188 ? -0.456 -12.607 -2.063 1.00 90.62 188 SER A O 1
ATOM 1560 N N . THR A 1 189 ? -1.768 -11.545 -3.521 1.00 91.38 189 THR A N 1
ATOM 1561 C CA . THR A 1 189 ? -2.992 -11.658 -2.711 1.00 91.38 189 THR A CA 1
ATOM 1562 C C . THR A 1 189 ? -3.385 -13.113 -2.433 1.00 91.38 189 THR A C 1
ATOM 1564 O O . THR A 1 189 ? -4.009 -13.385 -1.408 1.00 91.38 189 THR A O 1
ATOM 1567 N N . LYS A 1 190 ? -2.976 -14.060 -3.292 1.00 90.81 190 LYS A N 1
ATOM 1568 C CA . LYS A 1 190 ? -3.123 -15.506 -3.064 1.00 90.81 190 LYS A CA 1
ATOM 1569 C C . LYS A 1 190 ? -2.194 -16.010 -1.955 1.00 90.81 190 LYS A C 1
ATOM 1571 O O . LYS A 1 190 ? -2.652 -16.711 -1.060 1.00 90.81 190 LYS A O 1
ATOM 1576 N N . GLU A 1 191 ? -0.912 -15.644 -1.991 1.00 91.31 191 GLU A N 1
ATOM 1577 C CA . GLU A 1 191 ? 0.048 -15.985 -0.926 1.00 91.31 191 GLU A CA 1
ATOM 1578 C C . GLU A 1 191 ? -0.352 -15.355 0.412 1.00 91.31 191 GLU A C 1
ATOM 1580 O O . GLU A 1 191 ? -0.288 -16.011 1.447 1.00 91.31 191 GLU A O 1
ATOM 1585 N N . MET A 1 192 ? -0.830 -14.109 0.390 1.00 93.75 192 MET A N 1
ATOM 1586 C CA . MET A 1 192 ? -1.384 -13.438 1.566 1.00 93.75 192 MET A CA 1
ATOM 1587 C C . MET A 1 192 ? -2.597 -14.183 2.140 1.00 93.75 192 MET A C 1
ATOM 1589 O O . MET A 1 192 ? -2.706 -14.311 3.355 1.00 93.75 192 MET A O 1
ATOM 1593 N N . ALA A 1 193 ? -3.508 -14.686 1.300 1.00 94.06 193 ALA A N 1
ATOM 1594 C CA . ALA A 1 193 ? -4.642 -15.476 1.780 1.00 94.06 193 ALA A CA 1
ATOM 1595 C C . ALA A 1 193 ? -4.178 -16.757 2.489 1.00 94.06 193 ALA A C 1
ATOM 1597 O O . ALA A 1 193 ? -4.626 -17.014 3.603 1.00 94.06 193 ALA A O 1
ATOM 1598 N N . GLY A 1 194 ? -3.216 -17.479 1.899 1.00 92.38 194 GLY A N 1
ATOM 1599 C CA . GLY A 1 194 ? -2.615 -18.662 2.520 1.00 92.38 194 GLY A CA 1
ATOM 1600 C C . GLY A 1 194 ? -1.932 -18.355 3.856 1.00 92.38 194 GLY A C 1
ATOM 1601 O O . GLY A 1 194 ? -2.105 -19.091 4.815 1.00 92.38 194 GLY A O 1
ATOM 1602 N N . LEU A 1 195 ? -1.241 -17.217 3.966 1.00 91.38 195 LEU A N 1
ATOM 1603 C CA . LEU A 1 195 ? -0.669 -16.747 5.231 1.00 91.38 195 LEU A CA 1
ATOM 1604 C C . LEU A 1 195 ? -1.735 -16.493 6.309 1.00 91.38 195 LEU A C 1
ATOM 1606 O O . LEU A 1 195 ? -1.530 -16.840 7.471 1.00 91.38 195 LEU A O 1
ATOM 1610 N N . PHE A 1 196 ? -2.858 -15.867 5.946 1.00 93.19 196 PHE A N 1
ATOM 1611 C CA . PHE A 1 196 ? -3.958 -15.637 6.885 1.00 93.19 196 PHE A CA 1
ATOM 1612 C C . PHE A 1 196 ? -4.599 -16.957 7.324 1.00 93.19 196 PHE A C 1
ATOM 1614 O O . PHE A 1 196 ? -4.931 -17.093 8.497 1.00 93.19 196 PHE A O 1
ATOM 1621 N N . ASP A 1 197 ? -4.726 -17.932 6.421 1.00 90.88 197 ASP A N 1
ATOM 1622 C CA . ASP A 1 197 ? -5.194 -19.280 6.762 1.00 90.88 197 ASP A CA 1
ATOM 1623 C C . ASP A 1 197 ? -4.223 -19.996 7.708 1.00 90.88 197 ASP A C 1
ATOM 1625 O O . ASP A 1 197 ? -4.638 -20.545 8.729 1.00 90.88 197 ASP A O 1
ATOM 1629 N N . ASP A 1 198 ? -2.925 -19.934 7.407 1.00 87.81 198 ASP A N 1
ATOM 1630 C CA . ASP A 1 198 ? -1.858 -20.551 8.194 1.00 87.81 198 ASP A CA 1
ATOM 1631 C C . ASP A 1 198 ? -1.813 -20.035 9.634 1.00 87.81 198 ASP A C 1
ATOM 1633 O O . ASP A 1 198 ? -1.485 -20.798 10.548 1.00 87.81 198 ASP A O 1
ATOM 1637 N N . LEU A 1 199 ? -2.106 -18.746 9.829 1.00 86.62 199 LEU A N 1
ATOM 1638 C CA . LEU A 1 199 ? -2.095 -18.062 11.124 1.00 86.62 199 LEU A CA 1
ATOM 1639 C C . LEU A 1 199 ? -3.489 -17.939 11.764 1.00 86.62 199 LEU A C 1
ATOM 1641 O O . LEU A 1 199 ? -3.621 -17.259 12.780 1.00 86.62 199 LEU A O 1
ATOM 1645 N N . ASP A 1 200 ? -4.517 -18.563 11.177 1.00 88.88 200 ASP A N 1
ATOM 1646 C CA . ASP A 1 200 ? -5.922 -18.493 11.614 1.00 88.88 200 ASP A CA 1
ATOM 1647 C C . ASP A 1 200 ? -6.423 -17.048 11.839 1.00 88.88 200 ASP A C 1
ATOM 1649 O O . ASP A 1 200 ? -7.105 -16.706 12.810 1.00 88.88 200 ASP A O 1
ATOM 1653 N N . CYS A 1 201 ? -6.040 -16.158 10.926 1.00 91.19 201 CYS A N 1
ATOM 1654 C CA . CYS A 1 201 ? -6.439 -14.758 10.917 1.00 91.19 201 CYS A CA 1
ATOM 1655 C C . CYS A 1 201 ? -7.794 -14.579 10.217 1.00 91.19 201 CYS A C 1
ATOM 1657 O O . CYS A 1 201 ? -8.046 -15.103 9.131 1.00 91.19 201 CYS A O 1
ATOM 1659 N N . ASN A 1 202 ? -8.657 -13.770 10.819 1.00 94.06 202 ASN A N 1
ATOM 1660 C CA . ASN A 1 202 ? -9.941 -13.363 10.283 1.00 94.06 202 ASN A CA 1
ATOM 1661 C C . ASN A 1 202 ? -9.745 -12.341 9.163 1.00 94.06 202 ASN A C 1
ATOM 1663 O O . ASN A 1 202 ? -9.466 -11.165 9.409 1.00 94.06 202 ASN A O 1
ATOM 1667 N N . LYS A 1 203 ? -9.941 -12.795 7.925 1.00 95.94 203 LYS A N 1
ATOM 1668 C CA . LYS A 1 203 ? -9.796 -11.983 6.714 1.00 95.94 203 LYS A CA 1
ATOM 1669 C C . LYS A 1 203 ? -10.838 -10.859 6.637 1.00 95.94 203 LYS A C 1
ATOM 1671 O O . LYS A 1 203 ? -10.555 -9.827 6.039 1.00 95.94 203 LYS A O 1
ATOM 1676 N N . GLU A 1 204 ? -11.987 -11.002 7.304 1.00 95.94 204 GLU A N 1
ATOM 1677 C CA . GLU A 1 204 ? -13.054 -9.985 7.337 1.00 95.94 204 GLU A CA 1
ATOM 1678 C C . GLU A 1 204 ? -12.647 -8.708 8.090 1.00 95.94 204 GLU A C 1
ATOM 1680 O O . GLU A 1 204 ? -13.239 -7.651 7.883 1.00 95.94 204 GLU A O 1
ATOM 1685 N N . LEU A 1 205 ? -11.624 -8.779 8.952 1.00 95.69 205 LEU A N 1
ATOM 1686 C CA . LEU A 1 205 ? -11.106 -7.615 9.680 1.00 95.69 205 LEU A CA 1
ATOM 1687 C C . LEU A 1 205 ? -10.236 -6.702 8.814 1.00 95.69 205 LEU A C 1
ATOM 1689 O O . LEU A 1 205 ? -9.873 -5.615 9.264 1.00 95.69 205 LEU A O 1
ATOM 1693 N N . VAL A 1 206 ? -9.883 -7.142 7.604 1.00 97.31 206 VAL A N 1
ATOM 1694 C CA . VAL A 1 206 ? -8.992 -6.427 6.696 1.00 97.31 206 VAL A CA 1
ATOM 1695 C C . VAL A 1 206 ? -9.712 -6.151 5.383 1.00 97.31 206 VAL A C 1
ATOM 1697 O O . VAL A 1 206 ? -10.240 -7.047 4.726 1.00 97.31 206 VAL A O 1
ATOM 1700 N N . THR A 1 207 ? -9.711 -4.889 4.969 1.00 97.00 207 THR A N 1
ATOM 1701 C CA . THR A 1 207 ? -10.231 -4.462 3.670 1.00 97.00 207 THR A CA 1
ATOM 1702 C C . THR A 1 207 ? -9.089 -4.187 2.713 1.00 97.00 207 THR A C 1
ATOM 1704 O O . THR A 1 207 ? -8.205 -3.386 2.997 1.00 97.00 207 THR A O 1
ATOM 1707 N N . ILE A 1 208 ? -9.119 -4.832 1.554 1.00 96.62 208 ILE A N 1
ATOM 1708 C CA . ILE A 1 208 ? -8.149 -4.618 0.487 1.00 96.62 208 ILE A CA 1
ATOM 1709 C C . ILE A 1 208 ? -8.718 -3.588 -0.486 1.00 96.62 208 ILE A C 1
ATOM 1711 O O . ILE A 1 208 ? -9.831 -3.750 -0.985 1.00 96.62 208 ILE A O 1
ATOM 1715 N N . ILE A 1 209 ? -7.942 -2.561 -0.799 1.00 95.56 209 ILE A N 1
ATOM 1716 C CA . ILE A 1 209 ? -8.250 -1.583 -1.844 1.00 95.56 209 ILE A CA 1
ATOM 1717 C C . ILE A 1 209 ? -7.166 -1.622 -2.917 1.00 95.56 209 ILE A C 1
ATOM 1719 O O . ILE A 1 209 ? -6.014 -1.925 -2.615 1.00 95.56 209 ILE A O 1
ATOM 1723 N N . GLU A 1 210 ? -7.491 -1.304 -4.163 1.00 94.12 210 GLU A N 1
ATOM 1724 C CA . GLU A 1 210 ? -6.457 -1.072 -5.175 1.00 94.12 210 GLU A CA 1
ATOM 1725 C C . GLU A 1 210 ? -5.647 0.193 -4.832 1.00 94.12 210 GLU A C 1
ATOM 1727 O O . GLU A 1 210 ? -6.210 1.188 -4.375 1.00 94.12 210 GLU A O 1
ATOM 1732 N N . ASP A 1 211 ? -4.322 0.157 -5.006 1.00 94.75 211 ASP A N 1
ATOM 1733 C CA . ASP A 1 211 ? -3.425 1.243 -4.593 1.00 94.75 211 ASP A CA 1
ATOM 1734 C C . ASP A 1 211 ? -3.739 2.565 -5.334 1.00 94.75 211 ASP A C 1
ATOM 1736 O O . ASP A 1 211 ? -3.530 2.658 -6.550 1.00 94.75 211 ASP A O 1
ATOM 1740 N N . PRO A 1 212 ? -4.203 3.621 -4.633 1.00 93.94 212 PRO A N 1
ATOM 1741 C CA . PRO A 1 212 ? -4.623 4.861 -5.289 1.00 93.94 212 PRO A CA 1
ATOM 1742 C C . PRO A 1 212 ? -3.479 5.606 -5.985 1.00 93.94 212 PRO A C 1
ATOM 1744 O O . PRO A 1 212 ? -3.680 6.188 -7.053 1.00 93.94 212 PRO A O 1
ATOM 1747 N N . SER A 1 213 ? -2.266 5.559 -5.422 1.00 92.62 213 SER A N 1
ATOM 1748 C CA . SER A 1 213 ? -1.067 6.150 -6.030 1.00 92.62 213 SER A CA 1
ATOM 1749 C C . SER A 1 213 ? -0.741 5.487 -7.372 1.00 92.62 213 SER A C 1
ATOM 1751 O O . SER A 1 213 ? -0.459 6.172 -8.357 1.00 92.62 213 SER A O 1
ATOM 1753 N N . HIS A 1 214 ? -0.835 4.161 -7.439 1.00 92.00 214 HIS A N 1
ATOM 1754 C CA . HIS A 1 214 ? -0.658 3.388 -8.660 1.00 92.00 214 HIS A CA 1
ATOM 1755 C C . HIS A 1 214 ? -1.753 3.695 -9.692 1.00 92.00 214 HIS A C 1
ATOM 1757 O O . HIS A 1 214 ? -1.443 3.892 -10.865 1.00 92.00 214 HIS A O 1
ATOM 1763 N N . ILE A 1 215 ? -3.025 3.794 -9.282 1.00 92.00 215 ILE A N 1
ATOM 1764 C CA . ILE A 1 215 ? -4.125 4.194 -10.181 1.00 92.00 215 ILE A CA 1
ATOM 1765 C C . ILE A 1 215 ? -3.843 5.571 -10.799 1.00 92.00 215 ILE A C 1
ATOM 1767 O O . ILE A 1 215 ? -3.919 5.727 -12.021 1.00 92.00 215 ILE A O 1
ATOM 1771 N N . ASN A 1 216 ? -3.489 6.558 -9.971 1.00 91.12 216 ASN A N 1
ATOM 1772 C CA . ASN A 1 216 ? -3.221 7.922 -10.425 1.00 91.12 216 ASN A CA 1
ATOM 1773 C C . ASN A 1 216 ? -2.037 7.987 -11.391 1.00 91.12 216 ASN A C 1
ATOM 1775 O O . ASN A 1 216 ? -2.140 8.606 -12.448 1.00 91.12 216 ASN A O 1
ATOM 1779 N N . THR A 1 217 ? -0.919 7.340 -11.057 1.00 90.81 217 THR A N 1
ATOM 1780 C CA . THR A 1 217 ? 0.269 7.361 -11.923 1.00 90.81 217 THR A CA 1
ATOM 1781 C C . THR A 1 217 ? 0.067 6.554 -13.197 1.00 90.81 217 THR A C 1
ATOM 1783 O O . THR A 1 217 ? 0.534 6.972 -14.248 1.00 90.81 217 THR A O 1
ATOM 1786 N N . SER A 1 218 ? -0.690 5.456 -13.150 1.00 89.94 218 SER A N 1
ATOM 1787 C CA . SER A 1 218 ? -1.105 4.718 -14.345 1.00 89.94 218 SER A CA 1
ATOM 1788 C C . SER A 1 218 ? -1.913 5.601 -15.300 1.00 89.94 218 SER A C 1
ATOM 1790 O O . SER A 1 218 ? -1.642 5.600 -16.500 1.00 89.94 218 SER A O 1
ATOM 1792 N N . ARG A 1 219 ? -2.851 6.404 -14.780 1.00 88.44 219 ARG A N 1
ATOM 1793 C CA . ARG A 1 219 ? -3.608 7.375 -15.583 1.00 88.44 219 ARG A CA 1
ATOM 1794 C C . ARG A 1 219 ? -2.706 8.462 -16.173 1.00 88.44 219 ARG A C 1
ATOM 1796 O O . ARG A 1 219 ? -2.771 8.707 -17.372 1.00 88.44 219 ARG A O 1
ATOM 1803 N N . ASP A 1 220 ? -1.827 9.051 -15.362 1.00 88.19 220 ASP A N 1
ATOM 1804 C CA . ASP A 1 220 ? -0.888 10.090 -15.815 1.00 88.19 220 ASP A CA 1
ATOM 1805 C C . ASP A 1 220 ? 0.046 9.571 -16.921 1.00 88.19 220 ASP A C 1
ATOM 1807 O O . ASP A 1 220 ? 0.283 10.273 -17.899 1.00 88.19 220 ASP A O 1
ATOM 1811 N N . VAL A 1 221 ? 0.496 8.312 -16.839 1.00 88.94 221 VAL A N 1
ATOM 1812 C CA . VAL A 1 221 ? 1.292 7.676 -17.902 1.00 88.94 221 VAL A CA 1
ATOM 1813 C C . VAL A 1 221 ? 0.501 7.512 -19.197 1.00 88.94 221 VAL A C 1
ATOM 1815 O O . VAL A 1 221 ? 1.047 7.778 -20.265 1.00 88.94 221 VAL A O 1
ATOM 1818 N N . MET A 1 222 ? -0.770 7.111 -19.133 1.00 87.19 222 MET A N 1
ATOM 1819 C CA . MET A 1 222 ? -1.609 6.990 -20.333 1.00 87.19 222 MET A CA 1
ATOM 1820 C C . MET A 1 222 ? -1.869 8.348 -20.998 1.00 87.19 222 MET A C 1
ATOM 1822 O O . MET A 1 222 ? -1.909 8.433 -22.222 1.00 87.19 222 MET A O 1
ATOM 1826 N N . GLU A 1 223 ? -2.020 9.411 -20.208 1.00 88.12 223 GLU A N 1
ATOM 1827 C CA . GLU A 1 223 ? -2.325 10.753 -20.713 1.00 88.12 223 GLU A CA 1
ATOM 1828 C C . GLU A 1 223 ? -1.082 11.536 -21.163 1.00 88.12 223 GLU A C 1
ATOM 1830 O O . GLU A 1 223 ? -1.152 12.342 -22.091 1.00 88.12 223 GLU A O 1
ATOM 1835 N N . ARG A 1 224 ? 0.052 11.362 -20.473 1.00 86.44 224 ARG A N 1
ATOM 1836 C CA . ARG A 1 224 ? 1.227 12.249 -20.582 1.00 86.44 224 ARG A CA 1
ATOM 1837 C C . ARG A 1 224 ? 2.557 11.512 -20.729 1.00 86.44 224 ARG A C 1
ATOM 1839 O O . ARG A 1 224 ? 3.592 12.164 -20.883 1.00 86.44 224 ARG A O 1
ATOM 1846 N N . GLY A 1 225 ? 2.549 10.183 -20.684 1.00 86.56 225 GLY A N 1
ATOM 1847 C CA . GLY A 1 225 ? 3.753 9.361 -20.608 1.00 86.56 225 GLY A CA 1
ATOM 1848 C C . GLY A 1 225 ? 4.441 9.426 -19.239 1.00 86.56 225 GLY A C 1
ATOM 1849 O O . GLY A 1 225 ? 4.006 10.115 -18.318 1.00 86.56 225 GLY A O 1
ATOM 1850 N N . GLY A 1 226 ? 5.552 8.705 -19.097 1.00 87.44 226 GLY A N 1
ATOM 1851 C CA . GLY A 1 226 ? 6.318 8.618 -17.852 1.00 87.44 226 GLY A CA 1
ATOM 1852 C C . GLY A 1 226 ? 6.318 7.205 -17.281 1.00 87.44 226 GLY A C 1
ATOM 1853 O O . GLY A 1 226 ? 6.369 6.239 -18.034 1.00 87.44 226 GLY A O 1
ATOM 1854 N N . TYR A 1 227 ? 6.266 7.098 -15.951 1.00 88.88 227 TYR A N 1
ATOM 1855 C CA . TYR A 1 227 ? 6.434 5.829 -15.241 1.00 88.88 227 TYR A CA 1
ATOM 1856 C C . TYR A 1 227 ? 5.378 5.650 -14.157 1.00 88.88 227 TYR A C 1
ATOM 1858 O O . TYR A 1 227 ? 5.072 6.587 -13.406 1.00 88.88 227 TYR A O 1
ATOM 1866 N N . ILE A 1 228 ? 4.868 4.424 -14.061 1.00 90.00 228 ILE A N 1
ATOM 1867 C CA . ILE A 1 228 ? 3.904 4.023 -13.041 1.00 90.00 228 ILE A CA 1
ATOM 1868 C C . ILE A 1 228 ? 4.657 3.839 -11.725 1.00 90.00 228 ILE A C 1
ATOM 1870 O O . ILE A 1 228 ? 5.707 3.198 -11.672 1.00 90.00 228 ILE A O 1
ATOM 1874 N N . ARG A 1 229 ? 4.160 4.485 -10.669 1.00 91.12 229 ARG A N 1
ATOM 1875 C CA . ARG A 1 229 ? 4.835 4.586 -9.371 1.00 91.12 229 ARG A CA 1
ATOM 1876 C C . ARG A 1 229 ? 3.834 4.466 -8.235 1.00 91.12 229 ARG A C 1
ATOM 1878 O O . ARG A 1 229 ? 2.687 4.891 -8.338 1.00 91.12 229 ARG A O 1
ATOM 1885 N N . THR A 1 230 ? 4.307 3.955 -7.112 1.00 92.44 230 THR A N 1
ATOM 1886 C CA . THR A 1 230 ? 3.576 3.946 -5.847 1.00 92.44 230 THR A CA 1
ATOM 1887 C C . THR A 1 230 ? 4.505 4.361 -4.707 1.00 92.44 230 THR A C 1
ATOM 1889 O O . THR A 1 230 ? 5.683 4.664 -4.903 1.00 92.44 230 THR A O 1
ATOM 1892 N N . ILE A 1 231 ? 3.960 4.422 -3.502 1.00 90.88 231 ILE A N 1
ATOM 1893 C CA . ILE A 1 231 ? 4.685 4.712 -2.272 1.00 90.88 231 ILE A CA 1
ATOM 1894 C C . ILE A 1 231 ? 4.999 3.394 -1.567 1.00 90.88 231 ILE A C 1
ATOM 1896 O O . ILE A 1 231 ? 4.152 2.520 -1.514 1.00 90.88 231 ILE A O 1
ATOM 1900 N N . SER A 1 232 ? 6.182 3.221 -0.999 1.00 90.25 232 SER A N 1
ATOM 1901 C CA . SER A 1 232 ? 6.524 2.059 -0.178 1.00 90.25 232 SER A CA 1
ATOM 1902 C C . SER A 1 232 ? 5.999 2.204 1.259 1.00 90.25 232 SER A C 1
ATOM 1904 O O . SER A 1 232 ? 5.601 3.305 1.652 1.00 90.25 232 SER A O 1
ATOM 1906 N N . PRO A 1 233 ? 6.026 1.139 2.078 1.00 89.69 233 PRO A N 1
ATOM 1907 C CA . PRO A 1 233 ? 5.723 1.208 3.509 1.00 89.69 233 PRO A CA 1
ATOM 1908 C C . PRO A 1 233 ? 6.490 2.317 4.248 1.00 89.69 233 PRO A C 1
ATOM 1910 O O . PRO A 1 233 ? 5.912 3.002 5.080 1.00 89.69 233 PRO A O 1
ATOM 1913 N N . ASN A 1 234 ? 7.742 2.612 3.874 1.00 86.31 234 ASN A N 1
ATOM 1914 C CA . ASN A 1 234 ? 8.533 3.707 4.471 1.00 86.31 234 ASN A CA 1
ATOM 1915 C C . ASN A 1 234 ? 8.456 5.021 3.676 1.00 86.31 234 ASN A C 1
ATOM 1917 O O . ASN A 1 234 ? 9.391 5.822 3.666 1.00 86.31 234 ASN A O 1
ATOM 1921 N N . GLN A 1 235 ? 7.354 5.237 2.962 1.00 86.38 235 GLN A N 1
ATOM 1922 C CA . GLN A 1 235 ? 7.054 6.471 2.237 1.00 86.38 235 GLN A CA 1
ATOM 1923 C C . GLN A 1 235 ? 8.033 6.850 1.114 1.00 86.38 235 GLN A C 1
ATOM 1925 O O . GLN A 1 235 ? 8.105 8.015 0.703 1.00 86.38 235 GLN A O 1
ATOM 1930 N N . THR A 1 236 ? 8.763 5.877 0.574 1.00 86.88 236 THR A N 1
ATOM 1931 C CA . THR A 1 236 ? 9.667 6.085 -0.565 1.00 86.88 236 THR A CA 1
ATOM 1932 C C . THR A 1 236 ? 8.935 5.800 -1.867 1.00 86.88 236 THR A C 1
ATOM 1934 O O . THR A 1 236 ? 8.173 4.845 -1.940 1.00 86.88 236 THR A O 1
ATOM 1937 N N . GLU A 1 237 ? 9.145 6.608 -2.903 1.00 88.69 237 GLU A N 1
ATOM 1938 C CA . GLU A 1 237 ? 8.597 6.284 -4.222 1.00 88.69 237 GLU A CA 1
ATOM 1939 C C . GLU A 1 237 ? 9.290 5.052 -4.797 1.00 88.69 237 GLU A C 1
ATOM 1941 O O . GLU A 1 237 ? 10.524 4.956 -4.815 1.00 88.69 237 GLU A O 1
ATOM 1946 N N . VAL A 1 238 ? 8.477 4.112 -5.254 1.00 89.00 238 VAL A N 1
ATOM 1947 C CA . VAL A 1 238 ? 8.913 2.847 -5.830 1.00 89.00 238 VAL A CA 1
ATOM 1948 C C . VAL A 1 238 ? 8.148 2.564 -7.111 1.00 89.00 238 VAL A C 1
ATOM 1950 O O . VAL A 1 238 ? 7.041 3.063 -7.322 1.00 89.00 238 VAL A O 1
ATOM 1953 N N . MET A 1 239 ? 8.736 1.733 -7.956 1.00 88.62 239 MET A N 1
ATOM 1954 C CA . MET A 1 239 ? 8.109 1.210 -9.164 1.00 88.62 239 MET A CA 1
ATOM 1955 C C . MET A 1 239 ? 8.363 -0.291 -9.258 1.00 88.62 239 MET A C 1
ATOM 1957 O O . MET A 1 239 ? 9.293 -0.805 -8.623 1.00 88.62 239 MET A O 1
ATOM 1961 N N . ASP A 1 240 ? 7.522 -0.995 -10.009 1.00 84.19 240 ASP A N 1
ATOM 1962 C CA . ASP A 1 240 ? 7.775 -2.404 -10.289 1.00 84.19 240 ASP A CA 1
ATOM 1963 C C . ASP A 1 240 ? 9.064 -2.569 -11.115 1.00 84.19 240 ASP A C 1
ATOM 1965 O O . ASP A 1 240 ? 9.607 -1.613 -11.681 1.00 84.19 240 ASP A O 1
ATOM 1969 N N . THR A 1 241 ? 9.582 -3.792 -11.164 1.00 80.75 241 THR A N 1
ATOM 1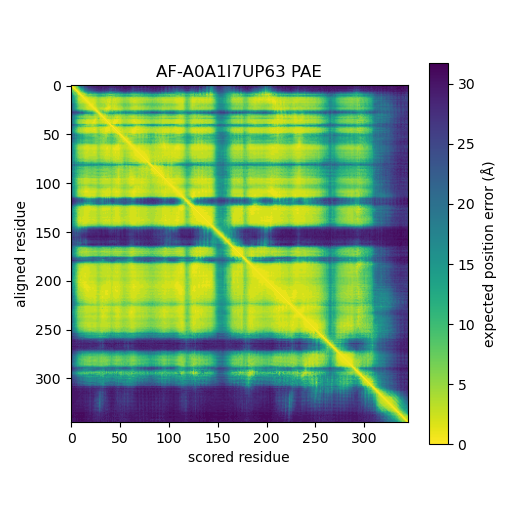970 C CA . THR A 1 241 ? 10.833 -4.114 -11.867 1.00 80.75 241 THR A CA 1
ATOM 1971 C C . THR A 1 241 ? 10.781 -3.797 -13.363 1.00 80.75 241 THR A C 1
ATOM 1973 O O . THR A 1 241 ? 11.776 -3.333 -13.919 1.00 80.75 241 THR A O 1
ATOM 1976 N N . SER A 1 242 ? 9.630 -3.968 -14.018 1.00 80.75 242 SER A N 1
ATOM 1977 C CA . SER A 1 242 ? 9.467 -3.669 -15.444 1.00 80.75 242 SER A CA 1
ATOM 1978 C C . SER A 1 242 ? 9.527 -2.164 -15.725 1.00 80.75 242 SER A C 1
ATOM 1980 O O . SER A 1 242 ? 10.226 -1.728 -16.641 1.00 80.75 242 SER A O 1
ATOM 1982 N N . MET A 1 243 ? 8.886 -1.354 -14.881 1.00 86.19 243 MET A N 1
ATOM 1983 C CA . MET A 1 243 ? 8.937 0.104 -14.927 1.00 86.19 243 MET A CA 1
ATOM 1984 C C . MET A 1 243 ? 10.328 0.620 -14.562 1.00 86.19 243 MET A C 1
ATOM 1986 O O . MET A 1 243 ? 10.806 1.563 -15.189 1.00 86.19 243 MET A O 1
ATOM 1990 N N . ALA A 1 244 ? 11.021 -0.029 -13.621 1.00 84.00 244 ALA A N 1
ATOM 1991 C CA . ALA A 1 244 ? 12.414 0.279 -13.298 1.00 84.00 244 ALA A CA 1
ATOM 1992 C C . ALA A 1 244 ? 13.346 -0.003 -14.479 1.00 84.00 244 ALA A C 1
ATOM 1994 O O . ALA A 1 244 ? 14.189 0.833 -14.807 1.00 84.00 244 ALA A O 1
ATOM 1995 N N . ALA A 1 245 ? 13.179 -1.142 -15.154 1.00 82.88 245 ALA A N 1
ATOM 1996 C CA . ALA A 1 245 ? 13.944 -1.475 -16.349 1.00 82.88 245 ALA A CA 1
ATOM 1997 C C . ALA A 1 245 ? 13.683 -0.470 -17.482 1.00 82.88 245 ALA A C 1
ATOM 1999 O O . ALA A 1 245 ? 14.636 0.015 -18.096 1.00 82.88 245 ALA A O 1
ATOM 2000 N N . LEU A 1 246 ? 12.418 -0.095 -17.707 1.00 84.81 246 LEU A N 1
ATOM 2001 C CA . LEU A 1 246 ? 12.050 0.942 -18.672 1.00 84.81 246 LEU A CA 1
ATOM 2002 C C . LEU A 1 246 ? 12.690 2.289 -18.316 1.00 84.81 246 LEU A C 1
ATOM 2004 O O . LEU A 1 246 ? 13.306 2.912 -19.175 1.00 84.81 246 LEU A O 1
ATOM 2008 N N . TYR A 1 247 ? 12.623 2.702 -17.048 1.00 85.12 247 TYR A N 1
ATOM 2009 C CA . TYR A 1 247 ? 13.255 3.926 -16.556 1.00 85.12 247 TYR A CA 1
ATOM 2010 C C . TYR A 1 247 ? 14.766 3.930 -16.795 1.00 85.12 247 TYR A C 1
ATOM 2012 O O . TYR A 1 247 ? 15.317 4.917 -17.282 1.00 85.12 247 TYR A O 1
ATOM 2020 N N . ILE A 1 248 ? 15.450 2.824 -16.494 1.00 81.12 248 ILE A N 1
ATOM 2021 C CA . ILE A 1 248 ? 16.886 2.676 -16.749 1.00 81.12 248 ILE A CA 1
ATOM 2022 C C . ILE A 1 248 ? 17.167 2.787 -18.249 1.00 81.12 248 ILE A C 1
ATOM 2024 O O . ILE A 1 248 ? 18.072 3.521 -18.646 1.00 81.12 248 ILE A O 1
ATOM 2028 N N . PHE A 1 249 ? 16.393 2.094 -19.084 1.00 83.12 249 PHE A N 1
ATOM 2029 C CA . PHE A 1 249 ? 16.572 2.095 -20.532 1.00 83.12 249 PHE A CA 1
ATOM 2030 C C . PHE A 1 249 ? 16.362 3.486 -21.144 1.00 83.12 249 PHE A C 1
ATOM 2032 O O . PHE A 1 249 ? 17.238 3.985 -21.856 1.00 83.12 249 PHE A O 1
ATOM 2039 N N . ASP A 1 250 ? 15.241 4.139 -20.834 1.00 83.56 250 ASP A N 1
ATOM 2040 C CA . ASP A 1 250 ? 14.926 5.487 -21.314 1.00 83.56 250 ASP A CA 1
ATOM 2041 C C . ASP A 1 250 ? 15.974 6.506 -20.838 1.00 83.56 250 ASP A C 1
ATOM 2043 O O . ASP A 1 250 ? 16.346 7.410 -21.585 1.00 83.56 250 ASP A O 1
ATOM 2047 N N . THR A 1 251 ? 16.499 6.345 -19.620 1.00 78.12 251 THR A N 1
ATOM 2048 C CA . THR A 1 251 ? 17.460 7.292 -19.035 1.00 78.12 251 THR A CA 1
ATOM 2049 C C . THR A 1 251 ? 18.888 7.099 -19.553 1.00 78.12 251 THR A C 1
ATOM 2051 O O . THR A 1 251 ? 19.620 8.078 -19.762 1.00 78.12 251 THR A O 1
ATOM 2054 N N . LEU A 1 252 ? 19.323 5.847 -19.715 1.00 74.12 252 LEU A N 1
ATOM 2055 C CA . LEU A 1 252 ? 20.723 5.503 -19.975 1.00 74.12 252 LEU A CA 1
ATOM 2056 C C . LEU A 1 252 ? 21.017 5.100 -21.410 1.00 74.12 252 LEU A C 1
ATOM 2058 O O . LEU A 1 252 ? 22.150 5.294 -21.841 1.00 74.12 252 LEU A O 1
ATOM 2062 N N . VAL A 1 253 ? 20.050 4.531 -22.124 1.00 74.56 253 VAL A N 1
ATOM 2063 C CA . VAL A 1 253 ? 20.277 3.921 -23.442 1.00 74.56 253 VAL A CA 1
ATOM 2064 C C . VAL A 1 253 ? 19.678 4.782 -24.544 1.00 74.56 253 VAL A C 1
ATOM 2066 O O . VAL A 1 253 ? 20.335 5.110 -25.535 1.00 74.56 253 VAL A O 1
ATOM 2069 N N . LYS A 1 254 ? 18.420 5.186 -24.371 1.00 76.56 254 LYS A N 1
ATOM 2070 C CA . LYS A 1 254 ? 17.688 5.928 -25.395 1.00 76.56 254 LYS A CA 1
ATOM 2071 C C . LYS A 1 254 ? 18.350 7.273 -25.696 1.00 76.56 254 LYS A C 1
ATOM 2073 O O . LYS A 1 254 ? 18.726 8.028 -24.804 1.00 76.56 254 LYS A O 1
ATOM 2078 N N . GLY A 1 255 ? 18.503 7.569 -26.986 1.00 66.88 255 GLY A N 1
ATOM 2079 C CA . GLY A 1 255 ? 19.051 8.842 -27.466 1.00 66.88 255 GLY A CA 1
ATOM 2080 C C . GLY A 1 255 ? 20.552 9.042 -27.224 1.00 66.88 255 GLY A C 1
ATOM 2081 O O . GLY A 1 255 ? 21.073 10.108 -27.554 1.00 66.88 255 GLY A O 1
ATOM 2082 N N . ARG A 1 256 ? 21.277 8.047 -26.687 1.00 67.56 256 ARG A N 1
ATOM 2083 C CA . ARG A 1 256 ? 22.714 8.168 -26.408 1.00 67.56 256 ARG A CA 1
ATOM 2084 C C . ARG A 1 256 ? 23.568 7.448 -27.442 1.00 67.56 256 ARG A C 1
ATOM 2086 O O . ARG A 1 256 ? 23.395 6.268 -27.730 1.00 67.56 256 ARG A O 1
ATOM 2093 N N . ASN A 1 257 ? 24.566 8.153 -27.974 1.00 66.69 257 ASN A N 1
ATOM 2094 C CA . ASN A 1 257 ? 25.563 7.549 -28.853 1.00 66.69 257 ASN A CA 1
ATOM 2095 C C . ASN A 1 257 ? 26.718 6.950 -28.038 1.00 66.69 257 ASN A C 1
ATOM 2097 O O . ASN A 1 257 ? 27.764 7.576 -27.865 1.00 66.69 257 ASN A O 1
ATOM 2101 N N . HIS A 1 258 ? 26.543 5.713 -27.578 1.00 64.38 258 HIS A N 1
ATOM 2102 C CA . HIS A 1 258 ? 27.529 4.992 -26.762 1.00 64.38 258 HIS A CA 1
ATOM 2103 C C . HIS A 1 258 ? 28.886 4.748 -27.448 1.00 64.38 258 HIS A C 1
ATOM 2105 O O . HIS A 1 258 ? 29.850 4.405 -26.772 1.00 64.38 258 HIS A O 1
ATOM 2111 N N . LYS A 1 259 ? 29.000 4.966 -28.768 1.00 61.28 259 LYS A N 1
ATOM 2112 C CA . LYS A 1 259 ? 30.275 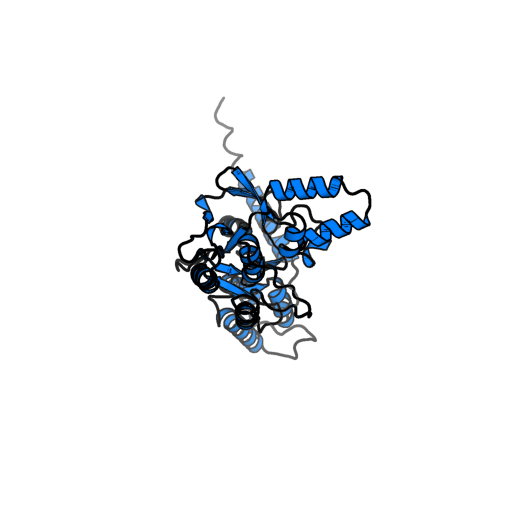4.878 -29.502 1.00 61.28 259 LYS A CA 1
ATOM 2113 C C . LYS A 1 259 ? 31.135 6.144 -29.376 1.00 61.28 259 LYS A C 1
ATOM 2115 O O . LYS A 1 259 ? 32.318 6.096 -29.692 1.00 61.28 259 LYS A O 1
ATOM 2120 N N . LYS A 1 260 ? 30.552 7.279 -28.963 1.00 58.50 260 LYS A N 1
ATOM 2121 C CA . LYS A 1 260 ? 31.227 8.592 -28.901 1.00 58.50 260 LYS A CA 1
ATOM 2122 C C . LYS A 1 260 ? 31.549 9.076 -27.482 1.00 58.50 260 LYS A C 1
ATOM 2124 O O . LYS A 1 260 ? 32.266 10.062 -27.342 1.00 58.50 260 LYS A O 1
ATOM 2129 N N . TYR A 1 261 ? 31.044 8.412 -26.442 1.00 55.47 261 TYR A N 1
ATOM 2130 C CA . TYR A 1 261 ? 31.323 8.791 -25.056 1.00 55.47 261 TYR A CA 1
ATOM 2131 C C . TYR A 1 261 ? 32.689 8.255 -24.608 1.00 55.47 261 TYR A C 1
ATOM 2133 O O . TYR A 1 261 ? 32.868 7.051 -24.450 1.00 55.47 261 TYR A O 1
ATOM 2141 N N . ARG A 1 262 ? 33.639 9.161 -24.361 1.00 51.72 262 ARG A N 1
ATOM 2142 C CA . ARG A 1 262 ? 34.693 8.959 -23.355 1.00 51.72 262 ARG A CA 1
ATOM 2143 C C . ARG A 1 262 ? 34.168 9.600 -22.065 1.00 51.72 262 ARG A C 1
ATOM 2145 O O . ARG A 1 262 ? 33.725 10.743 -22.157 1.00 51.72 262 ARG A O 1
ATOM 2152 N N . CYS A 1 263 ? 34.160 8.904 -20.914 1.00 51.59 263 CYS A N 1
ATOM 2153 C CA . CYS A 1 263 ? 33.808 9.542 -19.628 1.00 51.59 263 CYS A CA 1
ATOM 2154 C C . CYS A 1 263 ? 34.675 10.799 -19.468 1.00 51.59 263 CYS A C 1
ATOM 2156 O O . CYS A 1 263 ? 35.905 10.710 -19.436 1.00 51.59 263 CYS A O 1
ATOM 2158 N N . ASP A 1 264 ? 34.047 11.967 -19.387 1.00 46.47 264 ASP A N 1
ATOM 2159 C CA . ASP A 1 264 ? 34.715 13.242 -19.183 1.00 46.47 264 ASP A CA 1
ATOM 2160 C C . ASP A 1 264 ? 34.988 13.463 -17.689 1.00 46.47 264 ASP A C 1
ATOM 2162 O O . ASP A 1 264 ? 34.338 14.257 -17.024 1.00 46.47 264 ASP A O 1
ATOM 2166 N N . GLY A 1 265 ? 36.003 12.773 -17.162 1.00 42.16 265 GLY A N 1
ATOM 2167 C CA . GLY A 1 265 ? 36.731 13.243 -15.979 1.00 42.16 265 GLY A CA 1
ATOM 2168 C C . GLY A 1 265 ? 36.622 12.425 -14.683 1.00 42.16 265 GLY A C 1
ATOM 2169 O O . GLY A 1 265 ? 35.573 11.916 -14.300 1.00 42.16 265 GLY A O 1
ATOM 2170 N N . SER A 1 266 ? 37.795 12.351 -14.039 1.00 42.59 266 SER A N 1
ATOM 2171 C CA . SER A 1 266 ? 38.196 12.038 -12.649 1.00 42.59 266 SER A CA 1
ATOM 2172 C C . SER A 1 266 ? 37.636 10.839 -11.869 1.00 42.59 266 SER A C 1
ATOM 2174 O O . SER A 1 266 ? 38.358 10.362 -10.997 1.00 42.59 266 SER A O 1
ATOM 2176 N N . LEU A 1 267 ? 36.437 10.319 -12.143 1.00 42.62 267 LEU A N 1
ATOM 2177 C CA . LEU A 1 267 ? 35.832 9.222 -11.354 1.00 42.62 267 LEU A CA 1
ATOM 2178 C C . LEU A 1 267 ? 35.698 7.895 -12.111 1.00 42.62 267 LEU A C 1
ATOM 2180 O O . LEU A 1 267 ? 35.525 6.848 -11.494 1.00 42.62 267 LEU A O 1
ATOM 2184 N N . CYS A 1 268 ? 35.837 7.921 -13.433 1.00 46.94 268 CYS A N 1
ATOM 2185 C CA . CYS A 1 268 ? 36.004 6.728 -14.251 1.00 46.94 268 CYS A CA 1
ATOM 2186 C C . CYS A 1 268 ? 37.389 6.761 -14.872 1.00 46.94 268 CYS A C 1
ATOM 2188 O O . CYS A 1 268 ? 37.718 7.638 -15.679 1.00 46.94 268 CYS A O 1
ATOM 2190 N N . GLY A 1 269 ? 38.231 5.819 -14.466 1.00 45.97 269 GLY A N 1
ATOM 2191 C CA . GLY A 1 269 ? 39.542 5.650 -15.063 1.00 45.97 269 GLY A CA 1
ATOM 2192 C C . GLY A 1 269 ? 39.401 5.139 -16.490 1.00 45.97 269 GLY A C 1
ATOM 2193 O O . GLY A 1 269 ? 39.324 3.942 -16.672 1.00 45.97 269 GLY A O 1
ATOM 2194 N N . LYS A 1 270 ? 39.394 6.021 -17.498 1.00 47.69 270 LYS A N 1
ATOM 2195 C CA . LYS A 1 270 ? 39.550 5.673 -18.930 1.00 47.69 270 LYS A CA 1
ATOM 2196 C C . LYS A 1 270 ? 38.789 4.404 -19.387 1.00 47.69 270 LYS A C 1
ATOM 2198 O O . LYS A 1 270 ? 39.352 3.607 -20.131 1.00 47.69 270 LYS A O 1
ATOM 2203 N N . GLU A 1 271 ? 37.549 4.180 -18.958 1.00 52.56 271 GLU A N 1
ATOM 2204 C CA . GLU A 1 271 ? 36.801 3.003 -19.423 1.00 52.56 271 GLU A CA 1
ATOM 2205 C C . GLU A 1 271 ? 36.123 3.292 -20.768 1.00 52.56 271 GLU A C 1
ATOM 2207 O O . GLU A 1 271 ? 35.519 4.350 -20.976 1.00 52.56 271 GLU A O 1
ATOM 2212 N N . ASP A 1 272 ? 36.237 2.337 -21.692 1.00 59.03 272 ASP A N 1
ATOM 2213 C CA . ASP A 1 272 ? 35.597 2.377 -23.005 1.00 59.03 272 ASP A CA 1
ATOM 2214 C C . ASP A 1 272 ? 34.065 2.299 -22.880 1.00 59.03 272 ASP A C 1
ATOM 2216 O O . ASP A 1 272 ? 33.526 1.632 -21.996 1.00 59.03 272 ASP A O 1
ATOM 2220 N N . GLY A 1 273 ? 33.331 2.900 -23.826 1.00 58.88 273 GLY A N 1
ATOM 2221 C CA . GLY A 1 273 ? 31.856 2.880 -23.853 1.00 58.88 273 GLY A CA 1
ATOM 2222 C C . GLY A 1 273 ? 31.222 1.475 -23.821 1.00 58.88 273 GLY A C 1
ATOM 2223 O O . GLY A 1 273 ? 30.070 1.325 -23.412 1.00 58.88 273 GLY A O 1
ATOM 2224 N N . MET A 1 274 ? 31.982 0.432 -24.175 1.00 62.69 274 MET A N 1
ATOM 2225 C CA . MET A 1 274 ? 31.575 -0.970 -24.025 1.00 62.69 274 MET A CA 1
ATOM 2226 C C . MET A 1 274 ? 31.489 -1.427 -22.562 1.00 62.69 274 MET A C 1
ATOM 2228 O O . MET A 1 274 ? 30.634 -2.257 -22.253 1.00 62.69 274 MET A O 1
ATOM 2232 N N . ASP A 1 275 ? 32.315 -0.903 -21.651 1.00 69.50 275 ASP A N 1
ATOM 2233 C CA . ASP A 1 275 ? 32.221 -1.250 -20.225 1.00 69.50 275 ASP A CA 1
ATOM 2234 C C . ASP A 1 275 ? 30.983 -0.614 -19.578 1.00 69.50 275 ASP A C 1
ATOM 2236 O O . ASP A 1 275 ? 30.263 -1.265 -18.820 1.00 69.50 275 ASP A O 1
ATOM 2240 N N . CYS A 1 276 ? 30.638 0.611 -19.989 1.00 65.69 276 CYS A N 1
ATOM 2241 C CA . CYS A 1 276 ? 29.394 1.274 -19.594 1.00 65.69 276 CYS A CA 1
ATOM 2242 C C . CYS A 1 276 ? 28.158 0.446 -19.997 1.00 65.69 276 CYS A C 1
ATOM 2244 O O . CYS A 1 276 ? 27.303 0.160 -19.159 1.00 65.69 276 CYS A O 1
ATOM 2246 N N . LEU A 1 277 ? 28.093 -0.028 -21.248 1.00 69.94 277 LEU A N 1
ATOM 2247 C CA . LEU A 1 277 ? 26.996 -0.888 -21.712 1.00 69.94 277 LEU A CA 1
ATOM 2248 C C . LEU A 1 277 ? 26.942 -2.229 -20.971 1.00 69.94 277 LEU A C 1
ATOM 2250 O O . LEU A 1 277 ? 25.851 -2.700 -20.649 1.00 69.94 277 LEU A O 1
ATOM 2254 N N . LYS A 1 278 ? 28.093 -2.830 -20.642 1.00 76.31 278 LYS A N 1
ATOM 2255 C CA . LYS A 1 278 ? 28.141 -4.042 -19.810 1.00 76.31 278 LYS A CA 1
ATOM 2256 C C . LYS A 1 278 ? 27.580 -3.789 -18.413 1.00 76.31 278 LYS A C 1
ATOM 2258 O O . LYS A 1 278 ? 26.842 -4.629 -17.907 1.00 76.31 278 LYS A O 1
ATOM 2263 N N . ARG A 1 279 ? 27.877 -2.643 -17.793 1.00 73.50 279 ARG A N 1
ATOM 2264 C CA . ARG A 1 279 ? 27.321 -2.272 -16.480 1.00 73.50 279 ARG A CA 1
ATOM 2265 C C . ARG A 1 279 ? 25.822 -1.996 -16.541 1.00 73.50 279 ARG A C 1
ATOM 2267 O O . ARG A 1 279 ? 25.104 -2.468 -15.669 1.00 73.50 279 ARG A O 1
ATOM 2274 N N . ILE A 1 280 ? 25.343 -1.313 -17.582 1.00 75.56 280 ILE A N 1
ATOM 2275 C CA . ILE A 1 280 ? 23.903 -1.109 -17.814 1.00 75.56 280 ILE A CA 1
ATOM 2276 C C . ILE A 1 280 ? 23.203 -2.456 -18.002 1.00 75.56 280 ILE A C 1
ATOM 2278 O O . ILE A 1 280 ? 22.171 -2.695 -17.391 1.00 75.56 280 ILE A O 1
ATOM 2282 N N . THR A 1 281 ? 23.789 -3.360 -18.790 1.00 79.12 281 THR A N 1
ATOM 2283 C CA . THR A 1 281 ? 23.246 -4.710 -19.003 1.00 79.12 281 THR A CA 1
ATOM 2284 C C . THR A 1 281 ? 23.212 -5.497 -17.697 1.00 79.12 281 THR A C 1
ATOM 2286 O O . THR A 1 281 ? 22.198 -6.105 -17.386 1.00 79.12 281 THR A O 1
ATOM 2289 N N . LYS A 1 282 ? 24.277 -5.438 -16.885 1.00 79.56 282 LYS A N 1
ATOM 2290 C CA . LYS A 1 282 ? 24.289 -6.037 -15.543 1.00 79.56 282 LYS A CA 1
ATOM 2291 C C . LYS A 1 282 ? 23.212 -5.441 -14.640 1.00 79.56 282 LYS A C 1
ATOM 2293 O O . LYS A 1 282 ? 22.576 -6.191 -13.919 1.00 79.56 282 LYS A O 1
ATOM 2298 N N . LEU A 1 283 ? 22.995 -4.126 -14.683 1.00 74.06 283 LEU A N 1
ATOM 2299 C CA . LEU A 1 283 ? 21.953 -3.463 -13.900 1.00 74.06 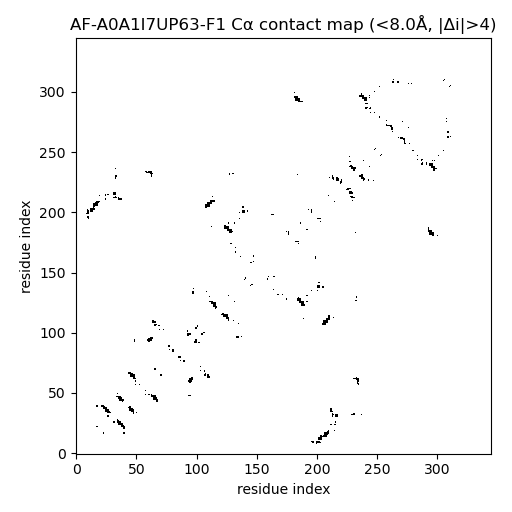283 LEU A CA 1
ATOM 2300 C C . LEU A 1 283 ? 20.551 -3.881 -14.360 1.00 74.06 283 LEU A C 1
ATOM 2302 O O . LEU A 1 283 ? 19.705 -4.171 -13.524 1.00 74.06 283 LEU A O 1
ATOM 2306 N N . LEU A 1 284 ? 2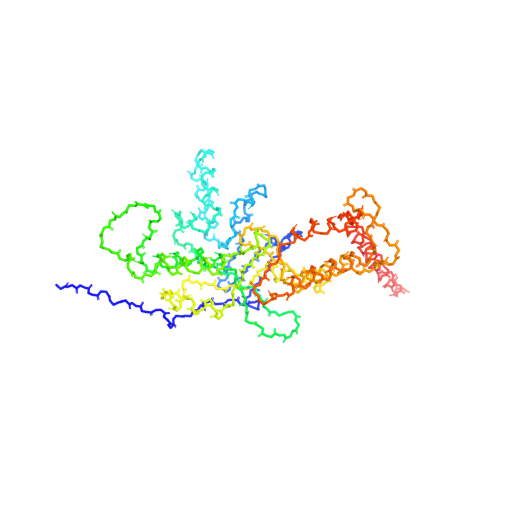0.310 -3.939 -15.671 1.00 77.44 284 LEU A N 1
ATOM 2307 C CA . LEU A 1 284 ? 19.047 -4.413 -16.234 1.00 77.44 284 LEU A CA 1
ATOM 2308 C C . LEU A 1 284 ? 18.807 -5.876 -15.867 1.00 77.44 284 LEU A C 1
ATOM 2310 O O . LEU A 1 284 ? 17.746 -6.188 -15.346 1.00 77.44 284 LEU A O 1
ATOM 2314 N N . ASN A 1 285 ? 19.799 -6.747 -16.049 1.00 79.06 285 ASN A N 1
ATOM 2315 C CA . ASN A 1 285 ? 19.708 -8.144 -15.627 1.00 79.06 285 ASN A CA 1
ATOM 2316 C C . ASN A 1 285 ? 19.445 -8.242 -14.122 1.00 79.06 285 ASN A C 1
ATOM 2318 O O . ASN A 1 285 ? 18.548 -8.964 -13.722 1.00 79.06 285 ASN A O 1
ATOM 2322 N N . TRP A 1 286 ? 20.126 -7.443 -13.300 1.00 76.25 286 TRP A N 1
ATOM 2323 C CA . TRP A 1 286 ? 19.908 -7.403 -11.854 1.00 76.25 286 TRP A CA 1
ATOM 2324 C C . TRP A 1 286 ? 18.481 -6.985 -11.472 1.00 76.25 286 TRP A C 1
ATOM 2326 O O . TRP A 1 286 ? 17.875 -7.605 -10.601 1.00 76.25 286 TRP A O 1
ATOM 2336 N N . VAL A 1 287 ? 17.914 -5.964 -12.128 1.00 72.50 287 VAL A N 1
ATOM 2337 C CA . VAL A 1 287 ? 16.504 -5.579 -11.925 1.00 72.50 287 VAL A CA 1
ATOM 2338 C C . VAL A 1 287 ? 15.563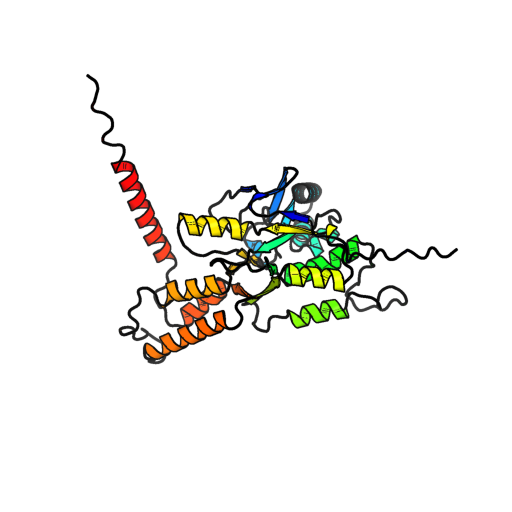 -6.694 -12.397 1.00 72.50 287 VAL A C 1
ATOM 2340 O O . VAL A 1 287 ? 14.509 -6.904 -11.799 1.00 72.50 287 VAL A O 1
ATOM 2343 N N . MET A 1 288 ? 15.944 -7.413 -13.455 1.00 73.50 288 MET A N 1
ATOM 2344 C CA . MET A 1 288 ? 15.101 -8.405 -14.120 1.00 73.50 288 MET A CA 1
ATOM 2345 C C . MET A 1 288 ? 15.195 -9.831 -13.533 1.00 73.50 288 MET A C 1
ATOM 2347 O O . MET A 1 288 ? 14.293 -10.638 -13.757 1.00 73.50 288 MET A O 1
ATOM 2351 N N . GLU A 1 289 ? 16.243 -10.151 -12.769 1.00 70.12 289 GLU A N 1
ATOM 2352 C CA . GLU A 1 289 ? 16.549 -11.503 -12.263 1.00 70.12 289 GLU A CA 1
ATOM 2353 C C . GLU A 1 289 ? 15.574 -12.008 -11.182 1.00 70.12 289 GLU A C 1
ATOM 2355 O O . GLU A 1 289 ? 15.599 -13.187 -10.841 1.00 70.12 289 GLU A O 1
ATOM 2360 N N . ASP A 1 290 ? 14.663 -11.167 -10.678 1.00 58.38 290 ASP A N 1
ATOM 2361 C CA . ASP A 1 290 ? 13.627 -11.581 -9.719 1.00 58.38 290 ASP A CA 1
ATOM 2362 C C . ASP A 1 290 ? 12.362 -10.706 -9.829 1.00 58.38 290 ASP A C 1
ATOM 2364 O O . ASP A 1 290 ? 11.968 -9.965 -8.925 1.00 58.38 290 ASP A O 1
ATOM 2368 N N . THR A 1 291 ? 11.762 -10.725 -11.019 1.00 56.62 291 THR A N 1
ATOM 2369 C CA . THR A 1 291 ? 10.775 -9.729 -11.476 1.00 56.62 291 THR A CA 1
ATOM 2370 C C . THR A 1 291 ? 9.396 -9.827 -10.850 1.00 56.62 291 THR A C 1
ATOM 2372 O O . THR A 1 291 ? 8.687 -8.824 -10.811 1.00 56.62 291 THR A O 1
ATOM 2375 N N . SER A 1 292 ? 9.001 -10.991 -10.337 1.00 56.91 292 SER A N 1
ATOM 2376 C CA . SER A 1 292 ? 7.602 -11.204 -9.954 1.00 56.91 292 SER A CA 1
ATOM 2377 C C . SER A 1 292 ? 7.255 -10.692 -8.556 1.00 56.91 292 SER A C 1
ATOM 2379 O O . SER A 1 292 ? 6.076 -10.487 -8.281 1.00 56.91 292 SER A O 1
ATOM 2381 N N . SER A 1 293 ? 8.238 -10.473 -7.670 1.00 59.19 293 SER A N 1
ATOM 2382 C CA . SER A 1 293 ? 7.988 -10.242 -6.236 1.00 59.19 293 SER A CA 1
ATOM 2383 C C . SER A 1 293 ? 8.530 -8.930 -5.662 1.00 59.19 293 SER A C 1
ATOM 2385 O O . SER A 1 293 ? 8.395 -8.685 -4.460 1.00 59.19 293 SER A O 1
ATOM 2387 N N . LYS A 1 294 ? 9.097 -8.046 -6.488 1.00 72.94 294 LYS A N 1
ATOM 2388 C CA . LYS A 1 294 ? 9.933 -6.932 -6.017 1.00 72.94 294 LYS A CA 1
ATOM 2389 C C . LYS A 1 294 ? 9.530 -5.573 -6.591 1.00 72.94 294 LYS A C 1
ATOM 2391 O O . LYS A 1 294 ? 9.141 -5.464 -7.748 1.00 72.94 294 LYS A O 1
ATOM 2396 N N . PHE A 1 295 ? 9.687 -4.532 -5.775 1.00 72.25 295 PHE A N 1
ATOM 2397 C CA . PHE A 1 295 ? 9.597 -3.124 -6.175 1.00 72.25 295 PHE A CA 1
ATOM 2398 C C . PHE A 1 295 ? 10.918 -2.411 -5.879 1.00 72.25 295 PHE A C 1
ATOM 2400 O O . PHE A 1 295 ? 11.484 -2.563 -4.795 1.00 72.25 295 PHE A O 1
ATOM 2407 N N . CYS A 1 296 ? 11.408 -1.607 -6.818 1.00 64.06 296 CYS A N 1
ATOM 2408 C CA . CYS A 1 296 ? 12.670 -0.878 -6.689 1.00 64.06 296 CYS A CA 1
ATOM 2409 C C . CYS A 1 296 ? 12.418 0.575 -6.279 1.00 64.06 296 CYS A C 1
ATOM 2411 O O . CYS A 1 296 ? 11.499 1.222 -6.781 1.00 64.06 296 CYS A O 1
ATOM 2413 N N . THR A 1 297 ? 13.252 1.118 -5.389 1.00 62.62 297 THR A N 1
ATOM 2414 C CA . THR A 1 297 ? 13.179 2.546 -5.034 1.00 62.62 297 THR A CA 1
ATOM 2415 C C . THR A 1 297 ? 13.684 3.426 -6.174 1.00 62.62 297 THR A C 1
ATOM 2417 O O . THR A 1 297 ? 14.803 3.233 -6.655 1.00 62.62 297 THR A O 1
ATOM 2420 N N . CYS A 1 298 ? 12.904 4.44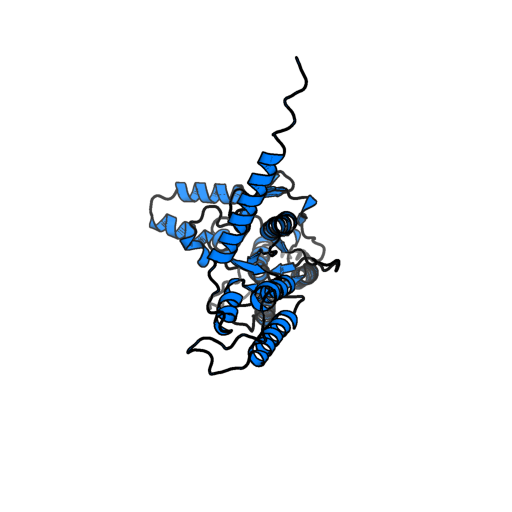8 -6.548 1.00 57.44 298 CYS A N 1
ATOM 2421 C CA . CYS A 1 298 ? 13.288 5.429 -7.571 1.00 57.44 298 CYS A CA 1
ATOM 2422 C C . CYS A 1 298 ? 14.632 6.099 -7.225 1.00 57.44 298 CYS A C 1
ATOM 2424 O O . CYS A 1 298 ? 15.491 6.283 -8.083 1.00 57.44 298 CYS A O 1
ATOM 2426 N N . LEU A 1 299 ? 14.831 6.393 -5.934 1.00 52.53 299 LEU A N 1
ATOM 2427 C CA . LEU A 1 299 ? 16.031 7.038 -5.399 1.00 52.53 299 LEU A CA 1
ATOM 2428 C C . LEU A 1 299 ? 17.267 6.135 -5.376 1.00 52.53 299 LEU A C 1
ATOM 2430 O O . LEU A 1 299 ? 18.365 6.665 -5.390 1.00 52.53 299 LEU A O 1
ATOM 2434 N N . SER A 1 300 ? 17.147 4.802 -5.331 1.00 52.44 300 SER A N 1
ATOM 2435 C CA . SER A 1 300 ? 18.338 3.930 -5.410 1.00 52.44 300 SER A CA 1
ATOM 2436 C C . SER A 1 300 ? 18.902 3.835 -6.825 1.00 52.44 300 SER A C 1
ATOM 2438 O O . SER A 1 300 ? 20.090 3.561 -6.995 1.00 52.44 300 SER A O 1
ATOM 2440 N N . LEU A 1 301 ? 18.066 4.100 -7.833 1.00 57.38 301 LEU A N 1
ATOM 2441 C CA . LEU A 1 301 ? 18.486 4.127 -9.226 1.00 57.38 301 LEU A CA 1
ATOM 2442 C C . LEU A 1 301 ? 19.302 5.394 -9.518 1.00 57.38 301 LEU A C 1
ATOM 2444 O O . LEU A 1 301 ? 20.314 5.302 -10.196 1.00 57.38 301 LEU A O 1
ATOM 2448 N N . GLU A 1 302 ? 18.959 6.556 -8.952 1.00 56.97 302 GLU A N 1
ATOM 2449 C CA . GLU A 1 302 ? 19.657 7.829 -9.225 1.00 56.97 302 GLU A CA 1
ATOM 2450 C C . GLU A 1 302 ? 21.176 7.831 -8.911 1.00 56.97 302 GLU A C 1
ATOM 2452 O O . GLU A 1 302 ? 21.956 8.231 -9.778 1.00 56.97 302 GLU A O 1
ATOM 2457 N N . PRO A 1 303 ? 21.666 7.344 -7.753 1.00 49.81 303 PRO A N 1
ATOM 2458 C CA . PRO A 1 303 ? 23.098 7.214 -7.488 1.00 49.81 303 PRO A CA 1
ATOM 2459 C C . PRO A 1 303 ? 23.788 6.178 -8.380 1.00 49.81 303 PRO A C 1
ATOM 2461 O O . PRO A 1 303 ? 24.942 6.376 -8.754 1.00 49.81 303 PRO A O 1
ATOM 2464 N N . LEU A 1 304 ? 23.098 5.093 -8.758 1.00 53.81 304 LEU A N 1
ATOM 2465 C CA . LEU A 1 304 ? 23.618 4.117 -9.725 1.00 53.81 304 LEU A CA 1
ATOM 2466 C C . LEU A 1 304 ? 23.763 4.749 -11.118 1.00 53.81 304 LEU A C 1
ATOM 2468 O O . LEU A 1 304 ? 24.749 4.493 -11.804 1.00 53.81 304 LEU A O 1
ATOM 2472 N N . LEU A 1 305 ? 22.843 5.640 -11.501 1.00 54.34 305 LEU A N 1
ATOM 2473 C CA . LEU A 1 305 ? 22.945 6.461 -12.711 1.00 54.34 305 LEU A CA 1
ATOM 2474 C C . LEU A 1 305 ? 24.129 7.445 -12.629 1.00 54.34 305 LEU A C 1
ATOM 2476 O O . LEU A 1 305 ? 24.815 7.666 -13.627 1.00 54.34 305 LEU A O 1
ATOM 2480 N N . TYR A 1 306 ? 24.399 8.006 -11.446 1.00 48.69 306 TYR A N 1
ATOM 2481 C CA . TYR A 1 306 ? 25.524 8.919 -11.209 1.00 48.69 306 TYR A CA 1
ATOM 2482 C C . TYR A 1 306 ? 26.888 8.205 -11.269 1.00 48.69 306 TYR A C 1
ATOM 2484 O O . TYR A 1 306 ? 27.828 8.717 -11.877 1.00 48.69 306 TYR A O 1
ATOM 2492 N N . LEU A 1 307 ? 26.983 6.986 -10.719 1.00 45.34 307 LEU A N 1
ATOM 2493 C CA . LEU A 1 307 ? 28.176 6.124 -10.769 1.00 45.34 307 LEU A CA 1
ATOM 2494 C C . LEU A 1 307 ? 28.548 5.671 -12.194 1.00 45.34 307 LEU A C 1
ATOM 2496 O O . LEU A 1 307 ? 29.691 5.292 -12.434 1.00 45.34 307 LEU A O 1
ATOM 2500 N N . LEU A 1 308 ? 27.621 5.746 -13.155 1.00 51.22 308 LEU A N 1
ATOM 2501 C CA . LEU A 1 308 ? 27.853 5.424 -14.570 1.00 51.22 308 LEU A CA 1
ATOM 2502 C C . LEU A 1 308 ? 28.362 6.629 -15.406 1.00 51.22 308 LEU A C 1
ATOM 2504 O O . LEU A 1 308 ? 28.199 6.638 -16.624 1.00 51.22 308 LEU A O 1
ATOM 2508 N N . CYS A 1 309 ? 28.988 7.636 -14.775 1.00 47.03 309 CYS A N 1
ATOM 2509 C CA . CYS A 1 309 ? 29.490 8.885 -15.390 1.00 47.03 309 CYS A CA 1
ATOM 2510 C C . CYS A 1 309 ? 28.463 9.676 -16.214 1.00 47.03 309 CYS A C 1
ATOM 2512 O O . CYS A 1 309 ? 28.778 10.203 -17.287 1.00 47.03 309 CYS A O 1
ATOM 2514 N N . VAL A 1 310 ? 27.218 9.803 -15.774 1.00 47.66 310 VAL A N 1
ATOM 2515 C CA . VAL A 1 310 ? 26.295 10.700 -16.479 1.00 47.66 310 VAL A CA 1
ATOM 2516 C C . VAL A 1 310 ? 26.493 12.128 -15.960 1.00 47.66 310 VAL A C 1
ATOM 2518 O O . VAL A 1 310 ? 25.678 12.644 -15.203 1.00 47.66 310 VAL A O 1
ATOM 2521 N N . SER A 1 311 ? 27.575 12.792 -16.379 1.00 36.59 311 SER A N 1
ATOM 2522 C CA . SER A 1 311 ? 27.982 14.140 -15.929 1.00 36.59 311 SER A CA 1
ATOM 2523 C C . SER A 1 311 ? 27.019 15.283 -16.313 1.00 36.59 311 SER A C 1
ATOM 2525 O O . SER A 1 311 ? 27.330 16.454 -16.106 1.00 36.59 311 SER A O 1
ATOM 2527 N N . ARG A 1 312 ? 25.815 14.997 -16.836 1.00 38.97 312 ARG A N 1
ATOM 2528 C CA . ARG A 1 312 ? 24.805 16.018 -17.188 1.00 38.97 312 ARG A CA 1
ATOM 2529 C C . ARG A 1 312 ? 23.351 15.633 -16.902 1.00 38.97 312 ARG A C 1
ATOM 2531 O O . ARG A 1 312 ? 22.452 16.128 -17.580 1.00 38.97 312 ARG A O 1
ATOM 2538 N N . TYR A 1 313 ? 23.072 14.795 -15.904 1.00 40.44 313 TYR A N 1
ATOM 2539 C CA . TYR A 1 313 ? 21.683 14.631 -15.457 1.00 40.44 313 TYR A CA 1
ATOM 2540 C C . TYR A 1 313 ? 21.292 15.781 -14.517 1.00 40.44 313 TYR A C 1
ATOM 2542 O O . TYR A 1 313 ? 21.467 15.714 -13.305 1.00 40.44 313 TYR A O 1
ATOM 2550 N N . SER A 1 314 ? 20.801 16.886 -15.086 1.00 36.59 314 SER A N 1
ATOM 2551 C CA . SER A 1 314 ? 20.093 17.916 -14.320 1.00 36.59 314 SER A CA 1
ATOM 2552 C C . SER A 1 314 ? 18.592 17.644 -14.420 1.00 36.59 314 SER A C 1
ATOM 2554 O O . SER A 1 314 ? 18.074 17.664 -15.535 1.00 36.59 314 SER A O 1
ATOM 2556 N N . PRO A 1 315 ? 17.848 17.513 -13.307 1.00 38.59 315 PRO A N 1
ATOM 2557 C CA . PRO A 1 315 ? 16.380 17.415 -13.313 1.00 38.59 315 PRO A CA 1
ATOM 2558 C C . PRO A 1 315 ? 15.669 18.559 -14.069 1.00 38.59 315 PRO A C 1
AT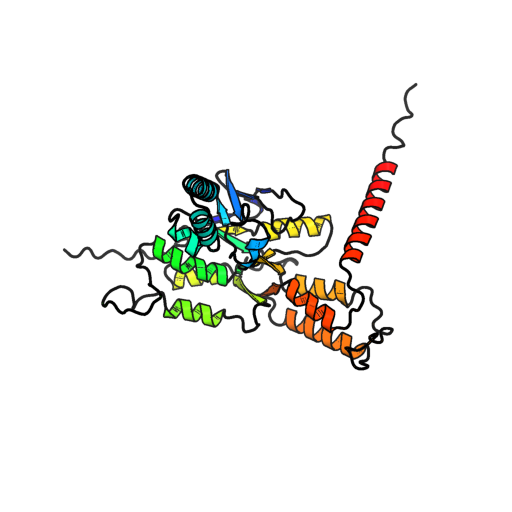OM 2560 O O . PRO A 1 315 ? 14.478 18.483 -14.368 1.00 38.59 315 PRO A O 1
ATOM 2563 N N . ARG A 1 316 ? 16.395 19.637 -14.407 1.00 35.31 316 ARG A N 1
ATOM 2564 C CA . ARG A 1 316 ? 15.901 20.757 -15.213 1.00 35.31 316 ARG A CA 1
ATOM 2565 C C . ARG A 1 316 ? 15.677 20.414 -16.690 1.00 35.31 316 ARG A C 1
ATOM 2567 O O . ARG A 1 316 ? 14.885 21.119 -17.306 1.00 35.31 316 ARG A O 1
ATOM 2574 N N . SER A 1 317 ? 16.308 19.384 -17.265 1.00 36.03 317 SER A N 1
ATOM 2575 C CA . SER A 1 317 ? 16.115 19.033 -18.687 1.00 36.03 317 SER A CA 1
ATOM 2576 C C . SER A 1 317 ? 14.720 18.459 -18.960 1.00 36.03 317 SER A C 1
ATOM 2578 O O . SER A 1 317 ? 14.045 18.937 -19.866 1.00 36.03 317 SER A O 1
ATOM 2580 N N . LEU A 1 318 ? 14.216 17.581 -18.085 1.00 41.41 318 LEU A N 1
ATOM 2581 C CA . LEU A 1 318 ? 12.824 17.103 -18.116 1.00 41.41 318 LEU A CA 1
ATOM 2582 C C . LEU A 1 318 ? 11.814 18.239 -17.874 1.00 41.41 318 LEU A C 1
ATOM 2584 O O . LEU A 1 318 ? 10.733 18.259 -18.457 1.00 41.41 318 LEU A O 1
ATOM 2588 N N . GLY A 1 319 ? 12.162 19.221 -17.036 1.00 38.12 319 GLY A N 1
ATOM 2589 C CA . GLY A 1 319 ? 11.344 20.421 -16.828 1.00 38.12 319 GLY A CA 1
ATOM 2590 C C . GLY A 1 319 ? 11.312 21.372 -18.033 1.00 38.12 319 GLY A C 1
ATOM 2591 O O . GLY A 1 319 ? 10.312 22.067 -18.228 1.00 38.12 319 GLY A O 1
ATOM 2592 N N . ARG A 1 320 ? 12.379 21.405 -18.843 1.00 35.59 320 ARG A N 1
ATOM 2593 C CA . ARG A 1 320 ? 12.482 22.237 -20.052 1.00 35.59 320 ARG A CA 1
ATOM 2594 C C . ARG A 1 320 ? 11.709 21.627 -21.214 1.00 35.59 320 ARG A C 1
ATOM 2596 O O . ARG A 1 320 ? 10.858 22.319 -21.759 1.00 35.59 320 ARG A O 1
ATOM 2603 N N . GLU A 1 321 ? 11.875 20.331 -21.472 1.00 38.88 321 GLU A N 1
ATOM 2604 C CA . GLU A 1 321 ? 11.087 19.610 -22.485 1.00 38.88 321 GLU A CA 1
ATOM 2605 C C . GLU A 1 321 ? 9.587 19.628 -22.150 1.00 38.88 321 GLU A C 1
ATOM 2607 O O . GLU A 1 321 ? 8.756 19.862 -23.024 1.00 38.88 321 GLU A O 1
ATOM 2612 N N . ARG A 1 322 ? 9.207 19.516 -20.865 1.00 47.53 322 ARG A N 1
ATOM 2613 C CA . ARG A 1 322 ? 7.805 19.669 -20.425 1.00 47.53 322 ARG A CA 1
ATOM 2614 C C . ARG A 1 322 ? 7.265 21.096 -20.577 1.00 47.53 322 ARG A C 1
ATOM 2616 O O . ARG A 1 322 ? 6.069 21.265 -20.818 1.00 47.53 322 ARG A O 1
ATOM 2623 N N . ARG A 1 323 ? 8.102 22.134 -20.429 1.00 40.09 323 ARG A N 1
ATOM 2624 C CA . ARG A 1 323 ? 7.712 23.535 -20.698 1.00 40.09 323 ARG A CA 1
ATOM 2625 C C . ARG A 1 323 ? 7.586 23.806 -22.192 1.00 40.09 323 ARG A C 1
ATOM 2627 O O . ARG A 1 323 ? 6.644 24.480 -22.588 1.00 40.09 323 ARG A O 1
ATOM 2634 N N . GLU A 1 324 ? 8.481 23.264 -23.004 1.00 40.97 324 GLU A N 1
ATOM 2635 C CA . GLU A 1 324 ? 8.461 23.397 -24.463 1.00 40.97 324 GLU A CA 1
ATOM 2636 C C . GLU A 1 324 ? 7.279 22.630 -25.078 1.00 40.97 324 GLU A C 1
ATOM 2638 O O . GLU A 1 324 ? 6.578 23.177 -25.930 1.00 40.97 324 GLU A O 1
ATOM 2643 N N . ALA A 1 325 ? 6.943 21.447 -24.553 1.00 43.06 325 ALA A N 1
ATOM 2644 C CA . ALA A 1 325 ? 5.731 20.709 -24.915 1.00 43.06 325 ALA A CA 1
ATOM 2645 C C . ALA A 1 325 ? 4.441 21.440 -24.486 1.00 43.06 325 ALA A C 1
ATOM 2647 O O . ALA A 1 325 ? 3.487 21.509 -25.258 1.00 43.06 325 ALA A O 1
ATOM 2648 N N . ARG A 1 326 ? 4.414 22.063 -23.293 1.00 45.88 326 ARG A N 1
ATOM 2649 C CA . ARG A 1 326 ? 3.283 22.907 -22.845 1.00 45.88 326 ARG A CA 1
ATOM 2650 C C . ARG A 1 326 ? 3.120 24.184 -23.675 1.00 45.88 326 ARG A C 1
ATOM 2652 O O . ARG A 1 326 ? 1.989 24.582 -23.943 1.00 45.88 326 ARG A O 1
ATOM 2659 N N . MET A 1 327 ? 4.216 24.827 -24.081 1.00 42.25 327 MET A N 1
ATOM 2660 C CA . MET A 1 327 ? 4.163 26.006 -24.956 1.00 42.25 327 MET A CA 1
ATOM 2661 C C . MET A 1 327 ? 3.717 25.634 -26.372 1.00 42.25 327 MET A C 1
ATOM 2663 O O . MET A 1 327 ? 2.901 26.347 -26.949 1.00 42.25 327 MET A O 1
ATOM 2667 N N . SER A 1 328 ? 4.168 24.490 -26.888 1.00 44.75 328 SER A N 1
ATOM 2668 C CA . SER A 1 328 ? 3.758 23.988 -28.204 1.00 44.75 328 SER A CA 1
ATOM 2669 C C . SER A 1 328 ? 2.272 23.616 -28.229 1.00 44.75 328 SER A C 1
ATOM 2671 O O . SER A 1 328 ? 1.559 24.059 -29.122 1.00 44.75 328 SER A O 1
ATOM 2673 N N . ALA A 1 329 ? 1.768 22.925 -27.197 1.00 48.00 329 ALA A N 1
ATOM 2674 C CA . ALA A 1 329 ? 0.348 22.580 -27.074 1.00 48.00 329 ALA A CA 1
ATOM 2675 C C . ALA A 1 329 ? -0.569 23.818 -26.945 1.00 48.00 329 ALA A C 1
ATOM 2677 O O . ALA A 1 329 ? -1.637 23.865 -27.555 1.00 48.00 329 ALA A O 1
ATOM 2678 N N . SER A 1 330 ? -0.127 24.844 -26.204 1.00 44.75 330 SER A N 1
ATOM 2679 C CA . SER A 1 330 ? -0.816 26.140 -26.054 1.00 44.75 330 SER A CA 1
ATOM 2680 C C . SER A 1 330 ? -0.902 26.930 -27.370 1.00 44.75 330 SER A C 1
ATOM 2682 O O . SER A 1 330 ? -1.921 27.561 -27.652 1.00 44.75 330 SER A O 1
ATOM 2684 N N . LEU A 1 331 ? 0.139 26.860 -28.207 1.00 44.25 331 LEU A N 1
ATOM 2685 C CA . LEU A 1 331 ? 0.163 27.505 -29.524 1.00 44.25 331 LEU A CA 1
ATOM 2686 C C . LEU A 1 331 ? -0.767 26.805 -30.526 1.00 44.25 331 LEU A C 1
ATOM 2688 O O . LEU A 1 331 ? -1.486 27.489 -31.249 1.00 44.25 331 LEU A O 1
ATOM 2692 N N . THR A 1 332 ? -0.851 25.470 -30.511 1.00 48.31 332 THR A N 1
ATOM 2693 C CA . THR A 1 332 ? -1.854 24.731 -31.305 1.00 48.31 332 THR A CA 1
ATOM 2694 C C . THR A 1 332 ? -3.288 24.995 -30.846 1.00 48.31 332 THR A C 1
ATOM 2696 O O . THR A 1 332 ? -4.168 25.119 -31.687 1.00 48.31 332 THR A O 1
ATOM 2699 N N . ALA A 1 333 ? -3.543 25.162 -29.543 1.00 46.16 333 ALA A N 1
ATOM 2700 C CA . ALA A 1 333 ? -4.886 25.471 -29.036 1.00 46.16 333 ALA A CA 1
ATOM 2701 C C . ALA A 1 333 ? -5.368 26.888 -29.414 1.00 46.16 333 ALA A C 1
ATOM 2703 O O . ALA A 1 333 ? -6.562 27.101 -29.600 1.00 46.16 333 ALA A O 1
ATOM 2704 N N . ARG A 1 334 ? -4.448 27.851 -29.581 1.00 43.00 334 ARG A N 1
ATOM 2705 C CA . ARG A 1 334 ? -4.763 29.211 -30.067 1.00 43.00 334 ARG A CA 1
ATOM 2706 C C . ARG A 1 334 ? -4.893 29.313 -31.589 1.00 43.00 334 ARG A C 1
ATOM 2708 O O . ARG A 1 334 ? -5.467 30.282 -32.068 1.00 43.00 334 ARG A O 1
ATOM 2715 N N . GLY A 1 335 ? -4.388 28.332 -32.339 1.00 40.00 335 GLY A N 1
ATOM 2716 C CA . GLY A 1 335 ? -4.538 28.266 -33.797 1.00 40.00 335 GLY A CA 1
ATOM 2717 C C . GLY A 1 335 ? -5.891 27.723 -34.269 1.00 40.00 335 GLY A C 1
ATOM 2718 O O . GLY A 1 335 ? -6.233 27.902 -35.429 1.00 40.00 335 GLY A O 1
ATOM 2719 N N . VAL A 1 336 ? -6.672 27.084 -33.389 1.00 43.06 336 VAL A N 1
ATOM 2720 C CA . VAL A 1 336 ? -7.969 26.470 -33.743 1.00 43.06 336 VAL A CA 1
ATOM 2721 C C . VAL A 1 336 ? -9.160 27.396 -33.436 1.00 43.06 336 VAL A C 1
ATOM 2723 O O . VAL A 1 336 ? -10.262 27.157 -33.915 1.00 43.06 336 VAL A O 1
ATOM 2726 N N . SER A 1 337 ? -8.962 28.498 -32.701 1.00 41.56 337 SER A N 1
ATOM 2727 C CA . SER A 1 337 ? -10.037 29.456 -32.378 1.00 41.56 337 SER A CA 1
ATOM 2728 C C . SER A 1 337 ? -10.133 30.656 -33.334 1.00 41.56 337 SER A C 1
ATOM 2730 O O . SER A 1 337 ? -10.829 31.613 -33.014 1.00 41.56 337 SER A O 1
ATOM 2732 N N . GLY A 1 338 ? -9.396 30.655 -34.453 1.00 37.22 338 GLY A N 1
ATOM 2733 C CA . GLY A 1 338 ? -9.264 31.817 -35.345 1.00 37.22 338 GLY A CA 1
ATOM 2734 C C . GLY A 1 338 ? -10.219 31.873 -36.543 1.00 37.22 338 GLY A C 1
ATOM 2735 O O . GLY A 1 338 ? -10.416 32.956 -37.081 1.00 37.22 338 GLY A O 1
ATOM 2736 N N . ASP A 1 339 ? -10.843 30.757 -36.933 1.00 38.09 339 ASP A N 1
ATOM 2737 C CA . ASP A 1 339 ? -11.558 30.657 -38.222 1.00 38.09 339 ASP A CA 1
ATOM 2738 C C . ASP A 1 339 ? -13.079 30.433 -38.098 1.00 38.09 339 ASP A C 1
ATOM 2740 O O . ASP A 1 339 ? -13.729 30.018 -39.054 1.00 38.09 339 ASP A O 1
ATOM 2744 N N . ALA A 1 340 ? -13.681 30.727 -36.940 1.00 39.03 340 ALA A N 1
ATOM 2745 C CA . ALA A 1 340 ? -15.126 30.557 -36.722 1.00 39.03 340 ALA A CA 1
ATOM 2746 C C . ALA A 1 340 ? -15.940 31.867 -36.706 1.00 39.03 340 ALA A C 1
ATOM 2748 O O . ALA A 1 340 ? -17.129 31.833 -36.406 1.00 39.03 340 ALA A O 1
ATOM 2749 N N . GLU A 1 341 ? -15.349 33.018 -37.042 1.00 39.38 341 GLU A N 1
ATOM 2750 C CA . GLU A 1 341 ? -16.044 34.312 -36.966 1.00 39.38 341 GLU A CA 1
ATOM 2751 C C . GLU A 1 341 ? -15.920 35.105 -38.277 1.00 39.38 341 GLU A C 1
ATOM 2753 O O . GLU A 1 341 ? -15.290 36.158 -38.351 1.00 39.38 341 GLU A O 1
ATOM 2758 N N . LYS A 1 342 ? -16.493 34.564 -39.363 1.00 40.06 342 LYS A N 1
ATOM 2759 C CA . LYS A 1 342 ? -16.745 35.328 -40.600 1.00 40.06 342 LYS A CA 1
ATOM 2760 C C . LYS A 1 342 ? -17.819 34.710 -41.502 1.00 40.06 342 LYS A C 1
ATOM 2762 O O . LYS A 1 342 ? -17.630 34.589 -42.705 1.00 40.06 342 LYS A O 1
ATOM 2767 N N . ILE A 1 343 ? -18.966 34.348 -40.932 1.00 44.00 343 ILE A N 1
ATOM 2768 C CA . ILE A 1 343 ? -20.217 34.178 -41.687 1.00 44.00 343 ILE A CA 1
ATOM 2769 C C . ILE A 1 343 ? -21.347 34.740 -40.823 1.00 44.00 343 ILE A C 1
ATOM 2771 O O . ILE A 1 343 ? -21.903 34.021 -40.010 1.00 44.00 343 ILE A O 1
ATOM 2775 N N . GLU A 1 344 ? -21.597 36.044 -40.950 1.00 36.97 344 GLU A N 1
ATOM 2776 C CA . GLU A 1 344 ? -22.921 36.687 -40.880 1.00 36.97 344 GLU A CA 1
ATOM 2777 C C . GLU A 1 344 ? -22.741 38.212 -40.909 1.00 36.97 344 GLU A C 1
ATOM 2779 O O . GLU A 1 344 ? -22.418 38.849 -39.903 1.00 36.97 344 GLU A O 1
ATOM 2784 N N . LYS A 1 345 ? -22.920 38.790 -42.099 1.00 35.06 345 LYS A N 1
ATOM 2785 C CA . LYS A 1 345 ? -23.597 40.070 -42.330 1.00 35.06 345 LYS A CA 1
ATOM 2786 C C . LYS A 1 345 ? -23.948 40.211 -43.801 1.00 35.06 345 LYS A C 1
ATOM 2788 O O . LYS A 1 345 ? -23.055 39.936 -44.633 1.00 35.06 345 LYS A O 1
#

Radius of gyration: 24.84 Å; Cα contacts (8 Å, |Δi|>4): 419; chains: 1; bounding box: 63×66×77 Å

Organism: NCBI:txid1561998

Solvent-accessible surface area (backbone atoms only — not comparable to full-atom values): 20247 Å² total; per-residue (Å²): 134,84,82,76,75,76,80,80,77,23,67,83,49,54,65,45,76,39,51,65,92,54,40,54,74,47,63,87,53,94,51,43,58,82,34,51,36,33,38,36,82,92,71,47,45,34,32,51,59,53,78,88,51,64,74,95,53,42,85,74,21,42,61,44,56,36,43,58,68,54,52,50,52,50,51,53,55,54,69,75,46,89,47,73,66,55,48,53,53,49,57,55,28,57,20,33,65,74,47,31,43,79,77,43,75,82,64,71,46,56,42,56,28,42,81,39,63,95,77,84,50,88,48,65,36,26,29,50,46,67,58,48,68,58,43,53,64,52,51,42,40,76,73,71,45,80,81,83,73,90,69,96,70,91,76,87,89,74,81,83,87,72,70,69,63,68,61,51,46,49,51,49,62,73,57,53,62,92,48,87,87,42,50,44,52,37,40,36,53,66,58,50,48,52,50,31,43,76,64,54,34,57,30,66,66,34,35,39,31,48,33,60,21,37,53,45,25,45,51,45,28,76,77,70,50,83,66,50,32,32,64,38,56,63,59,43,53,23,21,45,27,68,48,46,44,48,51,50,41,60,71,69,51,54,97,54,67,56,92,74,50,66,66,89,63,96,81,55,84,86,57,57,39,67,58,55,51,53,49,52,49,51,50,43,46,61,47,55,76,58,49,90,39,39,28,37,33,58,71,59,48,53,58,56,50,50,74,67,61,52,90,74,83,53,80,61,56,65,54,46,55,54,47,51,52,50,52,51,53,54,53,56,61,60,66,69,72,71,82,83,84,85,86,87,132

Sequence (345 aa):
MENVAQTKRYSKSEFVRYSRDAMQVLSEDIDIVRTWRALIGNHTILAPNYWKVHRKHLSKCKYFIVDVKDIECLEQTMNSVNSQEERKRMIFRFRSLSSWMQVYENHHLYLRAIPSGHNGIKDAPRVFAEDLLEIIPIVLEKQGMPKSLGNGRKRYGTLKDYCSSDRIEDYRNKWASSLEGKVWITVSTKEMAGLFDDLDCNKELVTIIEDPSHINTSRDVMERGGYIRTISPNQTEVMDTSMAALYIFDTLVKGRNHKKYRCDGSLCGKEDGMDCLKRITKLLNWVMEDTSSKFCTCLSLEPLLYLLCVSRYSPRSLGRERREARMSASLTARGVSGDAEKIEK

pLDDT: mean 73.23, std 19.74, range [33.47, 97.31]